Protein AF-X1JBY7-F1 (afdb_monomer_lite)

Radius of gyration: 27.28 Å; chains: 1; bounding box: 81×51×58 Å

Organism: NCBI:txid412755

pLDDT: mean 75.07, std 18.63, range [32.25, 94.25]

Foldseek 3Di:
DPPVVPPDPPDPPDDDDDDPPPPPLVVVLLVCCVPVVVVLNVVCVVVVDDLVRSLVPDPDPVSVVSSVVSPPPPPPDCVVVVVVPDDPLCVQQVCVVVLLVCLQVLVLVSVLVRVLVQLPDPSNLVSVLVVLLVSLVVCVVPLNSNVSSLVSCVVSCVVNVRDHDVSSVVSSVVLVPPPVNPPVPPPPPPPDD

Sequence (193 aa):
LLAEAKENAERALIVPKGTITDNVSFLAKFLIIRQQYPREYKQMMEKHFDFEELEDETGNVECKNFLRATRPITAPDIRPFIYLKQSEEQLAIPGIEELETALIDGNQEIVRKRLGAIKEKPQQIECLKKVIPSLIDENNERNIPLSHIISCSLDALRFHGIELNRNFYHKVADELNDRTFLVNKDSAHLLTN

Secondary structure (DSSP, 8-state):
---STTS---------SS---S-HHHHHHHHHHHHH-HHHHHHHHHHT--HHHHHHH---HHHHHHHHHTS----S--HHHHHTT--HHHHHSTTHHHHHHHHHTT-HHHHHHHHHHHTT-HHHHHHHHHHHHHHHHHTTT-HHHHHHHHHHHHHHHHHHTPPPPHHHHHHHHHHHHSTTTTTTTTSSSSS--

Structure (mmCIF, N/CA/C/O backbone):
data_AF-X1JBY7-F1
#
_entry.id   AF-X1JBY7-F1
#
loop_
_atom_site.group_PDB
_atom_site.id
_atom_site.type_symbol
_atom_site.label_atom_id
_atom_site.label_alt_id
_atom_site.label_comp_id
_atom_site.label_asym_id
_atom_site.label_entity_id
_atom_site.label_seq_id
_atom_site.pdbx_PDB_ins_code
_atom_site.Cartn_x
_atom_site.Cartn_y
_atom_site.Cartn_z
_atom_site.occupancy
_atom_site.B_iso_or_equiv
_atom_site.auth_seq_id
_atom_site.auth_comp_id
_atom_site.auth_asym_id
_atom_site.auth_atom_id
_atom_site.pdbx_PDB_model_num
ATOM 1 N N . LEU A 1 1 ? 53.506 2.904 -5.935 1.00 40.62 1 LEU A N 1
ATOM 2 C CA . LEU A 1 1 ? 52.877 3.221 -7.237 1.00 40.62 1 LEU A CA 1
ATOM 3 C C . LEU A 1 1 ? 52.179 1.938 -7.708 1.00 40.62 1 LEU A C 1
ATOM 5 O O . LEU A 1 1 ? 52.834 1.124 -8.320 1.00 40.62 1 LEU A O 1
ATOM 9 N N . LEU A 1 2 ? 50.961 1.534 -7.335 1.00 37.50 2 LEU A N 1
ATOM 10 C CA . LEU A 1 2 ? 49.686 2.217 -7.054 1.00 37.50 2 LEU A CA 1
ATOM 11 C C . LEU A 1 2 ? 49.095 3.050 -8.210 1.00 37.50 2 LEU A C 1
ATOM 13 O O . LEU A 1 2 ? 48.119 3.757 -8.001 1.00 37.50 2 LEU A O 1
ATOM 17 N N . ALA A 1 3 ? 49.623 2.913 -9.432 1.00 34.56 3 ALA A N 1
ATOM 18 C CA . ALA A 1 3 ? 49.056 3.567 -10.620 1.00 34.56 3 ALA A CA 1
ATOM 19 C C . ALA A 1 3 ? 48.998 2.700 -11.900 1.00 34.56 3 ALA A C 1
ATOM 21 O O . ALA A 1 3 ? 48.336 3.105 -12.843 1.00 34.56 3 ALA A O 1
ATOM 22 N N . GLU A 1 4 ? 49.581 1.494 -11.931 1.00 33.31 4 GLU A N 1
ATOM 23 C CA . GLU A 1 4 ? 49.502 0.572 -13.091 1.00 33.31 4 GLU A CA 1
ATOM 24 C C . GLU A 1 4 ? 48.460 -0.551 -12.930 1.00 33.31 4 GLU A C 1
ATOM 26 O O . GLU A 1 4 ? 48.323 -1.422 -13.781 1.00 33.31 4 GLU A O 1
ATOM 31 N N . ALA A 1 5 ? 47.653 -0.513 -11.867 1.00 35.88 5 ALA A N 1
ATOM 32 C CA . ALA A 1 5 ? 46.520 -1.427 -11.679 1.00 35.88 5 ALA A CA 1
ATOM 33 C C . ALA A 1 5 ? 45.270 -1.014 -12.489 1.00 35.88 5 ALA A C 1
ATOM 35 O O . ALA A 1 5 ? 44.164 -1.448 -12.174 1.00 35.88 5 ALA A O 1
ATOM 36 N N . LYS A 1 6 ? 45.419 -0.131 -13.489 1.00 37.00 6 LYS A N 1
ATOM 37 C CA . LYS A 1 6 ? 44.299 0.534 -14.169 1.00 37.00 6 LYS A CA 1
ATOM 38 C C . LYS A 1 6 ? 44.158 0.276 -15.670 1.00 37.00 6 LYS A C 1
ATOM 40 O O . LYS A 1 6 ? 43.238 0.849 -16.237 1.00 37.00 6 LYS A O 1
ATOM 45 N N . GLU A 1 7 ? 44.967 -0.578 -16.307 1.00 33.09 7 GLU A N 1
ATOM 46 C CA . GLU A 1 7 ? 44.924 -0.627 -17.785 1.00 33.09 7 GLU A CA 1
ATOM 47 C C . GLU A 1 7 ? 45.004 -1.990 -18.493 1.00 33.09 7 GLU A C 1
ATOM 49 O O . GLU A 1 7 ? 44.812 -2.010 -19.697 1.00 33.09 7 GLU A O 1
ATOM 54 N N . ASN A 1 8 ? 45.186 -3.135 -17.818 1.00 34.84 8 ASN A N 1
ATOM 55 C CA . ASN A 1 8 ? 45.372 -4.421 -18.531 1.00 34.84 8 ASN A CA 1
ATOM 56 C C . ASN A 1 8 ? 44.587 -5.624 -17.969 1.00 34.84 8 ASN A C 1
ATOM 58 O O . ASN A 1 8 ? 45.056 -6.759 -18.012 1.00 34.84 8 ASN A O 1
ATOM 62 N N . ALA A 1 9 ? 43.365 -5.416 -17.469 1.00 38.19 9 ALA A N 1
ATOM 63 C CA . ALA A 1 9 ? 42.429 -6.525 -17.249 1.00 38.19 9 ALA A CA 1
ATOM 64 C C . ALA A 1 9 ? 41.605 -6.767 -18.525 1.00 38.19 9 ALA A C 1
ATOM 66 O O . ALA A 1 9 ? 40.442 -6.379 -18.635 1.00 38.19 9 ALA A O 1
ATOM 67 N N . GLU A 1 10 ? 42.249 -7.377 -19.518 1.00 39.75 10 GLU A N 1
ATOM 68 C CA . GLU A 1 10 ? 41.604 -7.919 -20.709 1.00 39.75 10 GLU A CA 1
ATOM 69 C C . GLU A 1 10 ? 40.480 -8.896 -20.316 1.00 39.75 10 GLU A C 1
ATOM 71 O O . GLU A 1 10 ? 40.710 -9.908 -19.659 1.00 39.75 10 GLU A O 1
ATOM 76 N N . ARG A 1 11 ? 39.248 -8.571 -20.730 1.00 45.62 11 ARG A N 1
ATOM 77 C CA . ARG A 1 11 ? 38.148 -9.491 -21.085 1.00 45.62 11 ARG A CA 1
ATOM 78 C C . ARG A 1 11 ? 38.122 -10.841 -20.346 1.00 45.62 11 ARG A C 1
ATOM 80 O O . ARG A 1 11 ? 38.303 -11.897 -20.951 1.00 45.62 11 ARG A O 1
ATOM 87 N N . ALA A 1 12 ? 37.766 -10.834 -19.065 1.00 33.53 12 ALA A N 1
ATOM 88 C CA . ALA A 1 12 ? 37.353 -12.054 -18.376 1.00 33.53 12 ALA A CA 1
ATOM 89 C C . ALA A 1 12 ? 35.861 -12.324 -18.638 1.00 33.53 12 ALA A C 1
ATOM 91 O O . ALA A 1 12 ? 34.999 -11.994 -17.829 1.00 33.53 12 ALA A O 1
ATOM 92 N N . LEU A 1 13 ? 35.552 -12.930 -19.785 1.00 54.78 13 LEU A N 1
ATOM 93 C CA . LEU A 1 13 ? 34.217 -13.445 -20.095 1.00 54.78 13 LEU A CA 1
ATOM 94 C C . LEU A 1 13 ? 34.128 -14.934 -19.739 1.00 54.78 13 LEU A C 1
ATOM 96 O O . LEU A 1 13 ? 33.890 -15.750 -20.615 1.00 54.78 13 LEU A O 1
ATOM 100 N N . ILE A 1 14 ? 34.325 -15.320 -18.473 1.00 43.31 14 ILE A N 1
ATOM 101 C CA . ILE A 1 14 ? 33.814 -16.608 -17.973 1.00 43.31 14 ILE A CA 1
ATOM 102 C C . ILE A 1 14 ? 33.632 -16.553 -16.450 1.00 43.31 14 ILE A C 1
ATOM 104 O O . ILE A 1 14 ? 34.603 -16.353 -15.726 1.00 43.31 14 ILE A O 1
ATOM 108 N N . VAL A 1 15 ? 32.433 -16.862 -15.947 1.00 37.47 15 VAL A N 1
ATOM 109 C CA . VAL A 1 15 ? 32.326 -17.516 -14.633 1.00 37.47 15 VAL A CA 1
ATOM 110 C C . VAL A 1 15 ? 31.325 -18.672 -14.711 1.00 37.47 15 VAL A C 1
ATOM 112 O O . VAL A 1 15 ? 30.116 -18.443 -14.668 1.00 37.47 15 VAL A O 1
ATOM 115 N N . PRO A 1 16 ? 31.783 -19.934 -14.809 1.00 46.38 16 PRO A N 1
ATOM 116 C CA . PRO A 1 16 ? 30.979 -21.100 -14.506 1.00 46.38 16 PRO A CA 1
ATOM 117 C C . PRO A 1 16 ? 31.358 -21.651 -13.122 1.00 46.38 16 PRO A C 1
ATOM 119 O O . PRO A 1 16 ? 32.528 -21.755 -12.768 1.00 46.38 16 PRO A O 1
ATOM 122 N N . LYS A 1 17 ? 30.327 -22.104 -12.402 1.00 33.72 17 LYS A N 1
ATOM 123 C CA . LYS A 1 17 ? 30.327 -22.726 -11.065 1.00 33.72 17 LYS A CA 1
ATOM 124 C C . LYS A 1 17 ? 30.667 -21.802 -9.895 1.00 33.72 17 LYS A C 1
ATOM 126 O O . LYS A 1 17 ? 31.824 -21.545 -9.595 1.00 33.72 17 LYS A O 1
ATOM 131 N N . GLY A 1 18 ? 29.627 -21.507 -9.116 1.00 32.25 18 GLY A N 1
ATOM 132 C CA . GLY A 1 18 ? 29.806 -21.425 -7.670 1.00 32.25 18 GLY A CA 1
ATOM 133 C C . GLY A 1 18 ? 29.045 -20.345 -6.930 1.00 32.25 18 GLY A C 1
ATOM 134 O O . GLY A 1 18 ? 29.242 -20.252 -5.732 1.00 32.25 18 GLY A O 1
ATOM 135 N N . THR A 1 19 ? 28.190 -19.540 -7.554 1.00 34.72 19 THR A N 1
ATOM 136 C CA . THR A 1 19 ? 27.213 -18.729 -6.811 1.00 34.72 19 THR A CA 1
ATOM 137 C C . THR A 1 19 ? 26.151 -18.275 -7.794 1.00 34.72 19 THR A C 1
ATOM 139 O O . THR A 1 19 ? 26.474 -17.719 -8.841 1.00 34.72 19 THR A O 1
ATOM 142 N N . ILE A 1 20 ? 24.880 -18.534 -7.491 1.00 46.47 20 ILE A N 1
ATOM 143 C CA . ILE A 1 20 ? 23.807 -17.686 -8.005 1.00 46.47 20 ILE A CA 1
ATOM 144 C C . ILE A 1 20 ? 24.220 -16.292 -7.546 1.00 46.47 20 ILE A C 1
ATOM 146 O O . ILE A 1 20 ? 24.252 -16.048 -6.347 1.00 46.47 20 ILE A O 1
ATOM 150 N N . THR A 1 21 ? 24.698 -15.461 -8.469 1.00 50.03 21 THR A N 1
ATOM 151 C CA . THR A 1 21 ? 25.177 -14.109 -8.179 1.00 50.03 21 THR A CA 1
ATOM 152 C C . THR A 1 21 ? 24.176 -13.432 -7.246 1.00 50.03 21 THR A C 1
ATOM 154 O O . THR A 1 21 ? 22.992 -13.422 -7.584 1.00 50.03 21 THR A O 1
ATOM 157 N N . ASP A 1 22 ? 24.627 -12.847 -6.130 1.00 54.34 22 ASP A N 1
ATOM 158 C CA . ASP A 1 22 ? 23.802 -12.150 -5.114 1.00 54.34 22 ASP A CA 1
ATOM 159 C C . ASP A 1 22 ? 22.918 -11.013 -5.684 1.00 54.34 22 ASP A C 1
ATOM 161 O O . ASP A 1 22 ? 22.161 -10.347 -4.980 1.00 54.34 22 ASP A O 1
ATOM 165 N N . ASN A 1 23 ? 22.984 -10.787 -6.994 1.00 67.44 23 ASN A N 1
ATOM 166 C CA . ASN A 1 23 ? 22.162 -9.878 -7.760 1.00 67.44 23 ASN A CA 1
ATOM 167 C C . ASN A 1 23 ? 20.873 -10.565 -8.256 1.00 67.44 23 ASN A C 1
ATOM 169 O O . ASN A 1 23 ? 20.720 -10.897 -9.436 1.00 67.44 23 ASN A O 1
ATOM 173 N N . VAL A 1 24 ? 19.922 -10.758 -7.335 1.00 77.44 24 VAL A N 1
ATOM 174 C CA . VAL A 1 24 ? 18.584 -11.320 -7.614 1.00 77.44 24 VAL A CA 1
ATOM 175 C C . VAL A 1 24 ? 17.865 -10.543 -8.723 1.00 77.44 24 VAL A C 1
ATOM 177 O O . VAL A 1 24 ? 17.226 -11.145 -9.585 1.00 77.44 24 VAL A O 1
ATOM 180 N N . SER A 1 25 ? 18.017 -9.217 -8.754 1.00 73.69 25 SER A N 1
ATOM 181 C CA . SER A 1 25 ? 17.415 -8.347 -9.771 1.00 73.69 25 SER A CA 1
ATOM 182 C C . SER A 1 25 ? 17.941 -8.639 -11.177 1.00 73.69 25 SER A C 1
ATOM 184 O O . SER A 1 25 ? 17.161 -8.687 -12.129 1.00 73.69 25 SER A O 1
ATOM 186 N N . PHE A 1 26 ? 19.249 -8.878 -11.314 1.00 76.56 26 PHE A N 1
ATOM 187 C CA . PHE A 1 26 ? 19.855 -9.293 -12.579 1.00 76.56 26 PHE A CA 1
ATOM 188 C C . PHE A 1 26 ? 19.294 -10.640 -13.040 1.00 76.56 26 PHE A C 1
ATOM 190 O O . PHE A 1 26 ? 18.861 -10.763 -14.186 1.00 76.56 26 PHE A O 1
ATOM 197 N N . LEU A 1 27 ? 19.237 -11.629 -12.142 1.00 79.94 27 LEU A N 1
ATOM 198 C CA . LEU A 1 27 ? 18.722 -12.958 -12.469 1.00 79.94 27 LEU A CA 1
ATOM 199 C C . LEU A 1 27 ? 17.246 -12.911 -12.881 1.00 79.94 27 LEU A C 1
ATOM 201 O O . LEU A 1 27 ? 16.873 -13.510 -13.887 1.00 79.94 27 LEU A O 1
ATOM 205 N N . ALA A 1 28 ? 16.415 -12.177 -12.141 1.00 84.00 28 ALA A N 1
ATOM 206 C CA . ALA A 1 28 ? 15.004 -12.005 -12.466 1.00 84.00 28 ALA A CA 1
ATOM 207 C C . ALA A 1 28 ? 14.827 -11.359 -13.848 1.00 84.00 28 ALA A C 1
ATOM 209 O O . ALA A 1 28 ? 14.070 -11.868 -14.675 1.00 84.00 28 ALA A O 1
ATOM 210 N N . LYS A 1 29 ? 15.586 -10.292 -14.137 1.00 85.62 29 LYS A N 1
ATOM 211 C CA . LYS A 1 29 ? 15.570 -9.628 -15.446 1.00 85.62 29 LYS A CA 1
ATOM 212 C C . LYS A 1 29 ? 15.989 -10.581 -16.569 1.00 85.62 29 LYS A C 1
ATOM 214 O O . LYS A 1 29 ? 15.297 -10.680 -17.578 1.00 85.62 29 LYS A O 1
ATOM 219 N N . PHE A 1 30 ? 17.071 -11.331 -16.367 1.00 83.56 30 PHE A N 1
ATOM 220 C CA . PHE A 1 30 ? 17.568 -12.326 -17.318 1.00 83.56 30 PHE A CA 1
ATOM 221 C C . PHE A 1 30 ? 16.537 -13.430 -17.603 1.00 83.56 30 PHE A C 1
ATOM 223 O O . PHE A 1 30 ? 16.324 -13.803 -18.757 1.00 83.56 30 PHE A O 1
ATOM 230 N N . LEU A 1 31 ? 15.867 -13.941 -16.564 1.00 87.00 31 LEU A N 1
ATOM 231 C CA . LEU A 1 31 ? 14.832 -14.969 -16.696 1.00 87.00 31 LEU A CA 1
ATOM 232 C C . LEU A 1 31 ? 13.606 -14.460 -17.461 1.00 87.00 31 LEU A C 1
ATOM 234 O O . LEU A 1 31 ? 13.111 -15.166 -18.340 1.00 87.00 31 LEU A O 1
ATOM 238 N N . ILE A 1 32 ? 13.151 -13.238 -17.172 1.00 87.56 32 ILE A N 1
ATOM 239 C CA . ILE A 1 32 ? 12.028 -12.618 -17.886 1.00 87.56 32 ILE A CA 1
ATOM 240 C C . ILE A 1 32 ? 12.372 -12.449 -19.367 1.00 87.56 32 ILE A C 1
ATOM 242 O O . ILE A 1 32 ? 11.573 -12.838 -20.215 1.00 87.56 32 ILE A O 1
ATOM 246 N N . ILE A 1 33 ? 13.577 -11.966 -19.693 1.00 87.81 33 ILE A N 1
ATOM 247 C CA . ILE A 1 33 ? 14.027 -11.835 -21.088 1.00 87.81 33 ILE A CA 1
ATOM 248 C C . ILE A 1 33 ? 14.040 -13.193 -21.785 1.00 87.81 33 ILE A C 1
ATOM 250 O O . ILE A 1 33 ? 13.487 -13.331 -22.871 1.00 87.81 33 ILE A O 1
ATOM 254 N N . ARG A 1 34 ? 14.580 -14.229 -21.138 1.00 88.94 34 ARG A N 1
ATOM 255 C CA . ARG A 1 34 ? 14.588 -15.588 -21.690 1.00 88.94 34 ARG A CA 1
ATOM 256 C C . ARG A 1 34 ? 13.181 -16.129 -21.971 1.00 88.94 34 ARG A C 1
ATOM 258 O O . ARG A 1 34 ? 13.002 -16.840 -22.958 1.00 88.94 34 ARG A O 1
ATOM 265 N N . GLN A 1 35 ? 12.212 -15.849 -21.101 1.00 92.06 35 GLN A N 1
ATOM 266 C CA . GLN A 1 35 ? 10.860 -16.400 -21.204 1.00 92.06 35 GLN A CA 1
ATOM 267 C C . GLN A 1 35 ? 9.955 -15.597 -22.147 1.00 92.06 35 GLN A C 1
ATOM 269 O O . GLN A 1 35 ? 9.218 -16.191 -22.929 1.00 92.06 35 GLN A O 1
ATOM 274 N N . GLN A 1 36 ? 9.991 -14.267 -22.058 1.00 92.75 36 GLN A N 1
ATOM 275 C CA . GLN A 1 36 ? 9.063 -13.372 -22.757 1.00 92.75 36 GLN A CA 1
ATOM 276 C C . GLN A 1 36 ? 9.644 -12.809 -24.061 1.00 92.75 36 GLN A C 1
ATOM 278 O O . GLN A 1 36 ? 8.892 -12.544 -24.994 1.00 92.75 36 GLN A O 1
ATOM 283 N N . TYR A 1 37 ? 10.972 -12.693 -24.161 1.00 94.25 37 TYR A N 1
ATOM 284 C CA . TYR A 1 37 ? 11.684 -12.100 -25.301 1.00 94.25 37 TYR A CA 1
ATOM 285 C C . TYR A 1 37 ? 12.762 -13.065 -25.848 1.00 94.25 37 TYR A C 1
ATOM 287 O O . TYR A 1 37 ? 13.958 -12.761 -25.846 1.00 94.25 37 TYR A O 1
ATOM 295 N N . PRO A 1 38 ? 12.386 -14.282 -26.299 1.00 93.81 38 PRO A N 1
ATOM 296 C CA . PRO A 1 38 ? 13.347 -15.337 -26.635 1.00 93.81 38 PRO A CA 1
ATOM 297 C C . PRO A 1 38 ? 14.249 -15.001 -27.832 1.00 93.81 38 PRO A C 1
ATOM 299 O O . PRO A 1 38 ? 15.344 -15.556 -27.950 1.00 93.81 38 PRO A O 1
ATOM 302 N N . ARG A 1 39 ? 13.814 -14.107 -28.733 1.00 94.12 39 ARG A N 1
ATOM 303 C CA . ARG A 1 39 ? 14.628 -13.663 -29.876 1.00 94.12 39 ARG A CA 1
ATOM 304 C C . ARG A 1 39 ? 15.753 -12.746 -29.409 1.00 94.12 39 ARG A C 1
ATOM 306 O O . ARG A 1 39 ? 16.901 -12.949 -29.786 1.00 94.12 39 ARG A O 1
ATOM 313 N N . GLU A 1 40 ? 15.419 -11.792 -28.556 1.00 93.38 40 GLU A N 1
ATOM 314 C CA . GLU A 1 40 ? 16.323 -10.827 -27.942 1.00 93.38 40 GLU A CA 1
ATOM 315 C C . GLU A 1 40 ? 17.297 -11.544 -27.006 1.00 93.38 40 GLU A C 1
ATOM 317 O O . GLU A 1 40 ? 18.496 -11.295 -27.053 1.00 93.38 40 GLU A O 1
ATOM 322 N N . TYR A 1 41 ? 16.814 -12.533 -26.249 1.00 89.56 41 TYR A N 1
ATOM 323 C CA . TYR A 1 41 ? 17.665 -13.424 -25.464 1.00 89.56 41 TYR A CA 1
ATOM 324 C C . TYR A 1 41 ? 18.716 -14.131 -26.326 1.00 89.56 41 TYR A C 1
ATOM 326 O O . TYR A 1 41 ? 19.897 -14.159 -25.985 1.00 89.56 41 TYR A O 1
ATOM 334 N N . LYS A 1 42 ? 18.303 -14.694 -27.467 1.00 90.88 42 LYS A N 1
ATOM 335 C CA . LYS A 1 42 ? 19.223 -15.368 -28.385 1.00 90.88 42 LYS A CA 1
ATOM 336 C C . LYS A 1 42 ? 20.262 -14.396 -28.949 1.00 90.88 42 LYS A C 1
ATOM 338 O O . LYS A 1 42 ? 21.440 -14.729 -28.953 1.00 90.88 42 LYS A O 1
ATOM 343 N N . GLN A 1 43 ? 19.846 -13.191 -29.342 1.00 88.94 43 GLN A N 1
ATOM 344 C CA . GLN A 1 43 ? 20.761 -12.138 -29.794 1.00 88.94 43 GLN A CA 1
ATOM 345 C C . GLN A 1 43 ? 21.767 -11.749 -28.708 1.00 88.94 43 GLN A C 1
ATOM 347 O O . GLN A 1 43 ? 22.957 -11.646 -28.993 1.00 88.94 43 GLN A O 1
ATOM 352 N N . MET A 1 44 ? 21.302 -11.594 -27.468 1.00 86.31 44 MET A N 1
ATOM 353 C CA . MET A 1 44 ? 22.141 -11.286 -26.313 1.00 86.31 44 MET A CA 1
ATOM 354 C C . MET A 1 44 ? 23.205 -12.367 -26.089 1.00 86.31 44 MET A C 1
ATOM 356 O O . MET A 1 44 ? 24.371 -12.051 -25.874 1.00 86.31 44 MET A O 1
ATOM 360 N N . MET A 1 45 ? 22.829 -13.645 -26.209 1.00 87.44 45 MET A N 1
ATOM 361 C CA . MET A 1 45 ? 23.758 -14.771 -26.067 1.00 87.44 45 MET A CA 1
ATOM 362 C C . MET A 1 45 ? 24.738 -14.901 -27.242 1.00 87.44 45 MET A C 1
ATOM 364 O O . MET A 1 45 ? 25.894 -15.239 -27.020 1.00 87.44 45 MET A O 1
ATOM 368 N N . GLU A 1 46 ? 24.293 -14.655 -28.477 1.00 88.50 46 GLU A N 1
ATOM 369 C CA . GLU A 1 46 ? 25.122 -14.780 -29.687 1.00 88.50 46 GLU A CA 1
ATOM 370 C C . GLU A 1 46 ? 26.128 -13.636 -29.833 1.00 88.50 46 GLU A C 1
ATOM 372 O O . GLU A 1 46 ? 27.260 -13.857 -30.257 1.00 88.50 46 GLU A O 1
ATOM 377 N N . LYS A 1 47 ? 25.712 -12.414 -29.493 1.00 85.31 47 LYS A N 1
ATOM 378 C CA . LYS A 1 47 ? 26.543 -11.211 -29.602 1.00 85.31 47 LYS A CA 1
ATOM 379 C C . LYS A 1 47 ? 27.236 -10.833 -28.291 1.00 85.31 47 LYS A C 1
ATOM 381 O O . LYS A 1 47 ? 28.019 -9.891 -28.285 1.00 85.31 47 LYS A O 1
ATOM 386 N N . HIS A 1 48 ? 26.979 -11.578 -27.215 1.00 83.38 48 HIS A N 1
ATOM 387 C CA . HIS A 1 48 ? 27.473 -11.305 -25.864 1.00 83.38 48 HIS A CA 1
ATOM 388 C C . HIS A 1 48 ? 27.113 -9.907 -25.342 1.00 83.38 48 HIS A C 1
ATOM 390 O O . HIS A 1 48 ? 27.918 -9.288 -24.654 1.00 83.38 48 HIS A O 1
ATOM 396 N N . PHE A 1 49 ? 25.905 -9.434 -25.655 1.00 82.38 49 PHE A N 1
ATOM 397 C CA . PHE A 1 49 ? 25.442 -8.127 -25.200 1.00 82.38 49 PHE A CA 1
ATOM 398 C C . PHE A 1 49 ? 25.162 -8.099 -23.702 1.00 82.38 49 PHE A C 1
ATOM 400 O O . PHE A 1 49 ? 24.633 -9.063 -23.134 1.00 82.38 49 PHE A O 1
ATOM 407 N N . ASP A 1 50 ? 25.437 -6.957 -23.084 1.00 82.50 50 ASP A N 1
ATOM 408 C CA . ASP A 1 50 ? 24.806 -6.595 -21.821 1.00 82.50 50 ASP A CA 1
ATOM 409 C C . ASP A 1 50 ? 23.380 -6.034 -22.034 1.00 82.50 50 ASP A C 1
ATOM 411 O O . ASP A 1 50 ? 22.841 -6.010 -23.142 1.00 82.50 50 ASP A O 1
ATOM 415 N N . PHE A 1 51 ? 22.702 -5.640 -20.951 1.00 82.56 51 PHE A N 1
ATOM 416 C CA . PHE A 1 51 ? 21.324 -5.143 -21.041 1.00 82.56 51 PHE A CA 1
ATOM 417 C C . PHE A 1 51 ? 21.201 -3.753 -21.676 1.00 82.56 51 PHE A C 1
ATOM 419 O O . PHE A 1 51 ? 20.125 -3.430 -22.176 1.00 82.56 51 PHE A O 1
ATOM 426 N N . GLU A 1 52 ? 22.249 -2.933 -21.625 1.00 83.94 52 GLU A N 1
ATOM 427 C CA . GLU A 1 52 ? 22.262 -1.585 -22.199 1.00 83.94 52 GLU A CA 1
ATOM 428 C C . GLU A 1 52 ? 22.471 -1.687 -23.711 1.00 83.94 52 GLU A C 1
ATOM 430 O O . GLU A 1 52 ? 21.676 -1.151 -24.483 1.00 83.94 52 GLU A O 1
ATOM 435 N N . GLU A 1 53 ? 23.437 -2.504 -24.128 1.00 85.31 53 GLU A N 1
ATOM 436 C CA . GLU A 1 53 ? 23.681 -2.857 -25.526 1.00 85.31 53 GLU A CA 1
ATOM 437 C C . GLU A 1 53 ? 22.459 -3.543 -26.154 1.00 85.31 53 GLU A C 1
ATOM 439 O O . GLU A 1 53 ? 22.049 -3.208 -27.267 1.00 85.31 53 GLU A O 1
ATOM 444 N N . LEU A 1 54 ? 21.808 -4.459 -25.424 1.00 86.25 54 LEU A N 1
ATOM 445 C CA . LEU A 1 54 ? 20.575 -5.096 -25.887 1.00 86.25 54 LEU A CA 1
ATOM 446 C C . LEU A 1 54 ? 19.431 -4.088 -26.061 1.00 86.25 54 LEU A C 1
ATOM 448 O O . LEU A 1 54 ? 18.634 -4.237 -26.985 1.00 86.25 54 LEU A O 1
ATOM 452 N N . GLU A 1 55 ? 19.321 -3.077 -25.194 1.00 87.94 55 GLU A N 1
ATOM 453 C CA . GLU A 1 55 ? 18.285 -2.042 -25.298 1.00 87.94 55 GLU A CA 1
ATOM 454 C C . GLU A 1 55 ? 18.444 -1.190 -26.566 1.00 87.94 55 GLU A C 1
ATOM 456 O O . GLU A 1 55 ? 17.448 -0.793 -27.188 1.00 87.94 55 GLU A O 1
ATOM 461 N N . ASP A 1 56 ? 19.683 -0.892 -26.946 1.00 88.81 56 ASP A N 1
ATOM 462 C CA . ASP A 1 56 ? 19.986 -0.082 -28.123 1.00 88.81 56 ASP A CA 1
ATOM 463 C C . ASP A 1 56 ? 19.832 -0.873 -29.423 1.00 88.81 56 ASP A C 1
ATOM 465 O O . ASP A 1 56 ? 19.299 -0.346 -30.402 1.00 88.81 56 ASP A O 1
ATOM 469 N N . GLU A 1 57 ? 20.195 -2.155 -29.405 1.00 88.44 57 GLU A N 1
ATOM 470 C CA . GLU A 1 57 ? 20.165 -3.037 -30.574 1.00 88.44 57 GLU A CA 1
ATOM 471 C C . GLU A 1 57 ? 18.804 -3.705 -30.808 1.00 88.44 57 GLU A C 1
ATOM 473 O O . GLU A 1 57 ? 18.486 -4.102 -31.935 1.00 88.44 57 GLU A O 1
ATOM 478 N N . THR A 1 58 ? 17.979 -3.853 -29.767 1.00 85.25 58 THR A N 1
ATOM 479 C CA . THR A 1 58 ? 16.669 -4.485 -29.925 1.00 85.25 58 THR A CA 1
ATOM 480 C C . THR A 1 58 ? 15.708 -3.583 -30.698 1.00 85.25 58 THR A C 1
ATOM 482 O O . THR A 1 58 ? 15.390 -2.459 -30.308 1.00 85.25 58 THR A O 1
ATOM 485 N N . GLY A 1 59 ? 15.174 -4.111 -31.802 1.00 85.44 59 GLY A N 1
ATOM 486 C CA . GLY A 1 59 ? 14.064 -3.492 -32.531 1.00 85.44 59 GLY A CA 1
ATOM 487 C C . GLY A 1 59 ? 12.705 -3.680 -31.844 1.00 85.44 59 GLY A C 1
ATOM 488 O O . GLY A 1 59 ? 11.695 -3.171 -32.328 1.00 85.44 59 GLY A O 1
ATOM 489 N N . ASN A 1 60 ? 12.655 -4.428 -30.738 1.00 91.12 60 ASN A N 1
ATOM 490 C CA . ASN A 1 60 ? 11.425 -4.739 -30.026 1.00 91.12 60 ASN A CA 1
ATOM 491 C C . ASN A 1 60 ? 11.111 -3.667 -28.973 1.00 91.12 60 ASN A C 1
ATOM 493 O O . ASN A 1 60 ? 11.765 -3.577 -27.933 1.00 91.12 60 ASN A O 1
ATOM 497 N N . VAL A 1 61 ? 10.066 -2.879 -29.238 1.00 92.00 61 VAL A N 1
ATOM 498 C CA . VAL A 1 61 ? 9.618 -1.773 -28.377 1.00 92.00 61 VAL A CA 1
ATOM 499 C C . VAL A 1 61 ? 9.229 -2.251 -26.976 1.00 92.00 61 VAL A C 1
ATOM 501 O O . VAL A 1 61 ? 9.526 -1.566 -26.001 1.00 92.00 61 VAL A O 1
ATOM 504 N N . GLU A 1 62 ? 8.608 -3.423 -26.842 1.00 90.19 62 GLU A N 1
ATOM 505 C CA . GLU A 1 62 ? 8.200 -3.954 -25.537 1.00 90.19 62 GLU A CA 1
ATOM 506 C C . GLU A 1 62 ? 9.407 -4.386 -24.707 1.00 90.19 62 GLU A C 1
ATOM 508 O O . GLU A 1 62 ? 9.513 -4.012 -23.540 1.00 90.19 62 GLU A O 1
ATOM 513 N N . CYS A 1 63 ? 10.355 -5.097 -25.324 1.00 88.44 63 CYS A N 1
ATOM 514 C CA . CYS A 1 63 ? 11.608 -5.475 -24.671 1.00 88.44 63 CYS A CA 1
ATOM 515 C C . CYS A 1 63 ? 12.399 -4.228 -24.246 1.00 88.44 63 CYS A C 1
ATOM 517 O O . CYS A 1 63 ? 12.849 -4.128 -23.105 1.00 88.44 63 CYS A O 1
ATOM 519 N N . LYS A 1 64 ? 12.481 -3.223 -25.125 1.00 90.62 64 LYS A N 1
ATOM 520 C CA . LYS A 1 64 ? 13.115 -1.931 -24.839 1.00 90.62 64 LYS A CA 1
ATOM 521 C C . LYS A 1 64 ? 12.452 -1.206 -23.666 1.00 90.62 64 LYS A C 1
ATOM 523 O O . LYS A 1 64 ? 13.137 -0.729 -22.763 1.00 90.62 64 LYS A O 1
ATOM 528 N N . ASN A 1 65 ? 11.122 -1.155 -23.639 1.00 86.62 65 ASN A N 1
ATOM 529 C CA . ASN A 1 65 ? 10.369 -0.552 -22.539 1.00 86.62 65 ASN A CA 1
ATOM 530 C C . ASN A 1 65 ? 10.576 -1.309 -21.223 1.00 86.62 65 ASN A C 1
ATOM 532 O O . ASN A 1 65 ? 10.758 -0.677 -20.184 1.00 86.62 65 ASN A O 1
ATOM 536 N N . PHE A 1 66 ? 10.606 -2.641 -21.263 1.00 89.00 66 PHE A N 1
ATOM 537 C CA . PHE A 1 66 ? 10.911 -3.470 -20.101 1.00 89.00 66 PHE A CA 1
ATOM 538 C C . PHE A 1 66 ? 12.321 -3.195 -19.558 1.00 89.00 66 PHE A C 1
ATOM 540 O O . PHE A 1 66 ? 12.489 -2.975 -18.355 1.00 89.00 66 PHE A O 1
ATOM 547 N N . LEU A 1 67 ? 13.335 -3.150 -20.429 1.00 86.81 67 LEU A N 1
ATOM 548 C CA . LEU A 1 67 ? 14.718 -2.855 -20.044 1.00 86.81 67 LEU A CA 1
ATOM 549 C C . LEU A 1 67 ? 14.827 -1.480 -19.376 1.00 86.81 67 LEU A C 1
ATOM 551 O O . LEU A 1 67 ? 15.406 -1.387 -18.292 1.00 86.81 67 LEU A O 1
ATOM 555 N N . ARG A 1 68 ? 14.171 -0.458 -19.945 1.00 84.00 68 ARG A N 1
ATOM 556 C CA . ARG A 1 68 ? 14.085 0.903 -19.385 1.00 84.00 68 ARG A CA 1
ATOM 557 C C . ARG A 1 68 ? 13.389 0.951 -18.034 1.00 84.00 68 ARG A C 1
ATOM 559 O O . ARG A 1 68 ? 13.934 1.515 -17.090 1.00 84.00 68 ARG A O 1
ATOM 566 N N . ALA A 1 69 ? 12.200 0.360 -17.933 1.00 81.06 69 ALA A N 1
ATOM 567 C CA . ALA A 1 69 ? 11.386 0.383 -16.719 1.00 81.06 69 ALA A CA 1
ATOM 568 C C . ALA A 1 69 ? 12.057 -0.350 -15.550 1.00 81.06 69 ALA A C 1
ATOM 570 O O . ALA A 1 69 ? 11.818 -0.031 -14.389 1.00 81.06 69 ALA A O 1
ATOM 571 N N . THR A 1 70 ? 12.912 -1.326 -15.856 1.00 80.62 70 THR A N 1
ATOM 572 C CA . THR A 1 70 ? 13.652 -2.107 -14.862 1.00 80.62 70 THR A CA 1
ATOM 573 C C . THR A 1 70 ? 15.089 -1.624 -14.665 1.00 80.62 70 THR A C 1
ATOM 575 O O . THR A 1 70 ? 15.878 -2.321 -14.013 1.00 80.62 70 THR A O 1
ATOM 578 N N . ARG A 1 71 ? 15.493 -0.478 -15.236 1.00 78.75 71 ARG A N 1
ATOM 579 C CA . ARG A 1 71 ? 16.809 0.104 -14.938 1.00 78.75 71 ARG A CA 1
ATOM 580 C C . ARG A 1 71 ? 16.897 0.399 -13.435 1.00 78.75 71 ARG A C 1
ATOM 582 O O . ARG A 1 71 ? 15.930 0.906 -12.863 1.00 78.75 71 ARG A O 1
ATOM 589 N N . PRO A 1 72 ? 18.030 0.086 -12.780 1.00 66.00 72 PRO A N 1
ATOM 590 C CA . PRO A 1 72 ? 18.254 0.517 -11.409 1.00 66.00 72 PRO A CA 1
ATOM 591 C C . PRO A 1 72 ? 18.067 2.032 -11.331 1.00 66.00 72 PRO A C 1
ATOM 593 O O . PRO A 1 72 ? 18.629 2.768 -12.142 1.00 66.00 72 PRO A O 1
ATOM 596 N N . ILE A 1 73 ? 17.268 2.499 -10.375 1.00 62.00 73 ILE A N 1
ATOM 597 C CA . ILE A 1 73 ? 17.119 3.932 -10.130 1.00 62.00 73 ILE A CA 1
ATOM 598 C C . ILE A 1 73 ? 18.453 4.415 -9.556 1.00 62.00 73 ILE A C 1
ATOM 600 O O . ILE A 1 73 ? 18.746 4.208 -8.383 1.00 62.00 73 ILE A O 1
ATOM 604 N N . THR A 1 74 ? 19.278 5.031 -10.397 1.00 56.28 74 THR A N 1
ATOM 605 C CA . THR A 1 74 ? 20.559 5.643 -10.006 1.00 56.28 74 THR A CA 1
ATOM 606 C C . THR A 1 74 ? 20.397 7.096 -9.563 1.00 56.28 74 THR A C 1
ATOM 608 O O . THR A 1 74 ? 21.388 7.784 -9.320 1.00 56.28 74 THR A O 1
ATOM 611 N N . ALA A 1 75 ? 19.155 7.583 -9.453 1.00 51.94 75 ALA A N 1
ATOM 612 C CA . ALA A 1 75 ? 18.882 8.937 -9.004 1.00 51.94 75 ALA A CA 1
ATOM 613 C C . ALA A 1 75 ? 19.433 9.132 -7.577 1.00 51.94 75 ALA A C 1
ATOM 615 O O . ALA A 1 75 ? 19.069 8.369 -6.680 1.00 51.94 75 ALA A O 1
ATOM 616 N N . PRO A 1 76 ? 20.272 10.158 -7.340 1.00 52.16 76 PRO A N 1
ATOM 617 C CA . PRO A 1 76 ? 20.820 10.435 -6.011 1.00 52.16 76 PRO A CA 1
ATOM 618 C C . PRO A 1 76 ? 19.728 10.806 -4.998 1.00 52.16 76 PRO A C 1
ATOM 620 O O . PRO A 1 76 ? 19.947 10.717 -3.793 1.00 52.16 76 PRO A O 1
ATOM 623 N N . ASP A 1 77 ? 18.546 11.196 -5.483 1.00 45.19 77 ASP A N 1
ATOM 624 C CA . ASP A 1 77 ? 17.363 11.458 -4.680 1.00 45.19 77 ASP A CA 1
ATOM 625 C C . ASP A 1 77 ? 16.234 10.491 -5.067 1.00 45.19 77 ASP A C 1
ATOM 627 O O . ASP A 1 77 ? 15.592 10.638 -6.107 1.00 45.19 77 ASP A O 1
ATOM 631 N N . ILE A 1 78 ? 15.997 9.487 -4.219 1.00 61.41 78 ILE A N 1
ATOM 632 C CA . ILE A 1 78 ? 14.924 8.498 -4.395 1.00 61.41 78 ILE A CA 1
ATOM 633 C C . ILE A 1 78 ? 13.544 9.035 -3.991 1.00 61.41 78 ILE A C 1
ATOM 635 O O . ILE A 1 78 ? 12.536 8.378 -4.253 1.00 61.41 78 ILE A O 1
ATOM 639 N N . ARG A 1 79 ? 13.466 10.216 -3.354 1.00 48.09 79 ARG A N 1
ATOM 640 C CA . ARG A 1 79 ? 12.209 10.765 -2.816 1.00 48.09 79 ARG A CA 1
ATOM 641 C C . ARG A 1 79 ? 11.090 10.854 -3.861 1.00 48.09 79 ARG A C 1
ATOM 643 O O . ARG A 1 79 ? 9.993 10.405 -3.541 1.00 48.09 79 ARG A O 1
ATOM 650 N N . PRO A 1 80 ? 11.320 11.315 -5.108 1.00 48.19 80 PRO A N 1
ATOM 651 C CA . PRO A 1 80 ? 10.270 11.352 -6.129 1.00 48.19 80 PRO A CA 1
ATOM 652 C C . PRO A 1 80 ? 9.661 9.974 -6.433 1.00 48.19 80 PRO A C 1
ATOM 654 O O . PRO A 1 80 ? 8.476 9.876 -6.730 1.00 48.19 80 PRO A O 1
ATOM 657 N N . PHE A 1 81 ? 10.447 8.901 -6.307 1.00 54.06 81 PHE A N 1
ATOM 658 C CA . PHE A 1 81 ? 9.994 7.529 -6.551 1.00 54.06 81 PHE A CA 1
ATOM 659 C C . PHE A 1 81 ? 9.246 6.931 -5.356 1.00 54.06 81 PHE A C 1
ATOM 661 O O . PHE A 1 81 ? 8.356 6.107 -5.548 1.00 54.06 81 PHE A O 1
ATOM 668 N N . ILE A 1 82 ? 9.561 7.381 -4.137 1.00 52.91 82 ILE A N 1
ATOM 669 C CA . ILE A 1 82 ? 8.772 7.071 -2.938 1.00 52.91 82 ILE A CA 1
ATOM 670 C C . ILE A 1 82 ? 7.392 7.731 -3.053 1.00 52.91 82 ILE A C 1
ATOM 672 O O . ILE A 1 82 ? 6.382 7.063 -2.854 1.00 52.91 82 ILE A O 1
ATOM 676 N N . TYR A 1 83 ? 7.337 9.003 -3.462 1.00 47.88 83 TYR A N 1
ATOM 677 C CA . TYR A 1 83 ? 6.078 9.740 -3.612 1.00 47.88 83 TYR A CA 1
ATOM 678 C C . TYR A 1 83 ? 5.175 9.195 -4.729 1.00 47.88 83 TYR A C 1
ATOM 680 O O . TYR A 1 83 ? 3.960 9.223 -4.583 1.00 47.88 83 TYR A O 1
ATOM 688 N N . LEU A 1 84 ? 5.740 8.639 -5.807 1.00 54.06 84 LEU A N 1
ATOM 689 C CA . LEU A 1 84 ? 4.962 8.025 -6.896 1.00 54.06 84 LEU A CA 1
ATOM 690 C C . LEU A 1 84 ? 4.203 6.751 -6.486 1.00 54.06 84 LEU A C 1
ATOM 692 O O . LEU A 1 84 ? 3.278 6.350 -7.187 1.00 54.06 84 LEU A O 1
ATOM 696 N N . LYS A 1 85 ? 4.599 6.097 -5.388 1.00 56.44 85 LYS A N 1
ATOM 697 C CA . LYS A 1 85 ? 3.992 4.846 -4.908 1.00 56.44 85 LYS A CA 1
ATOM 698 C C . LYS A 1 85 ? 3.064 5.019 -3.707 1.00 56.44 85 LYS A C 1
ATOM 700 O O . LYS A 1 85 ? 2.421 4.047 -3.328 1.00 56.44 85 LYS A O 1
ATOM 705 N N . GLN A 1 86 ? 3.024 6.199 -3.094 1.00 60.97 86 GLN A N 1
ATOM 706 C CA . GLN A 1 86 ? 2.272 6.431 -1.862 1.00 60.97 86 GLN A CA 1
ATOM 707 C C . GLN A 1 86 ? 0.886 6.993 -2.178 1.00 60.97 86 GLN A C 1
ATOM 709 O O . GLN A 1 86 ? 0.765 7.965 -2.920 1.00 60.97 86 GLN A O 1
ATOM 714 N N . SER A 1 87 ? -0.151 6.380 -1.606 1.00 72.19 87 SER A N 1
ATOM 715 C CA . SER A 1 87 ? -1.514 6.906 -1.667 1.00 72.19 87 SER A CA 1
ATOM 716 C C . SER A 1 87 ? -1.625 8.244 -0.919 1.00 72.19 87 SER A C 1
ATOM 718 O O . SER A 1 87 ? -0.776 8.573 -0.081 1.00 72.19 87 SER A O 1
ATOM 720 N N . GLU A 1 88 ? -2.670 9.031 -1.199 1.00 77.75 88 GLU A N 1
ATOM 721 C CA . GLU A 1 88 ? -2.922 10.289 -0.476 1.00 77.75 88 GLU A CA 1
ATOM 722 C C . GLU A 1 88 ? -3.029 10.046 1.041 1.00 77.75 88 GLU A C 1
ATOM 724 O O . GLU A 1 88 ? -2.573 10.854 1.855 1.00 77.75 88 GLU A O 1
ATOM 729 N N . GLU A 1 89 ? -3.554 8.883 1.422 1.00 79.62 89 GLU A N 1
ATOM 730 C CA . GLU A 1 89 ? -3.696 8.415 2.792 1.00 79.62 89 GLU A CA 1
ATOM 731 C C . GLU A 1 89 ? -2.340 8.141 3.447 1.00 79.62 89 GLU A C 1
ATOM 733 O O . GLU A 1 89 ? -2.115 8.577 4.577 1.00 79.62 89 GLU A O 1
ATOM 738 N N . GLN A 1 90 ? -1.413 7.491 2.735 1.00 78.00 90 GLN A N 1
ATOM 739 C CA . GLN A 1 90 ? -0.057 7.202 3.216 1.00 78.00 90 GLN A CA 1
ATOM 740 C C . GLN A 1 90 ? 0.791 8.478 3.345 1.00 78.00 90 GLN A C 1
ATOM 742 O O . GLN A 1 90 ? 1.660 8.565 4.218 1.00 78.00 90 GLN A O 1
ATOM 747 N N . LEU A 1 91 ? 0.528 9.493 2.514 1.00 78.12 91 LEU A N 1
ATOM 748 C CA . LEU A 1 91 ? 1.144 10.818 2.647 1.00 78.12 91 LEU A CA 1
ATOM 749 C C . LEU A 1 91 ? 0.620 11.573 3.871 1.00 78.12 91 LEU A C 1
ATOM 751 O O . LEU A 1 91 ? 1.392 12.242 4.563 1.00 78.12 91 LEU A O 1
ATOM 755 N N . ALA A 1 92 ? -0.678 11.460 4.156 1.00 82.31 92 ALA A N 1
ATOM 756 C CA . ALA A 1 92 ? -1.287 12.077 5.328 1.00 82.31 92 ALA A CA 1
ATOM 757 C C . ALA A 1 92 ? -0.881 11.358 6.629 1.00 82.31 92 ALA A C 1
ATOM 759 O O . ALA A 1 92 ? -0.527 12.001 7.623 1.00 82.31 92 ALA A O 1
ATOM 760 N N . ILE A 1 93 ? -0.900 10.026 6.628 1.00 83.31 93 ILE A N 1
ATOM 761 C CA . ILE A 1 93 ? -0.593 9.170 7.773 1.00 83.31 93 ILE A CA 1
ATOM 762 C C . ILE A 1 93 ? 0.538 8.210 7.378 1.00 83.31 93 ILE A C 1
ATOM 764 O O . ILE A 1 93 ? 0.281 7.152 6.806 1.00 83.31 93 ILE A O 1
ATOM 768 N N . PRO A 1 94 ? 1.800 8.534 7.713 1.00 81.81 94 PRO A N 1
ATOM 769 C CA . PRO A 1 94 ? 2.912 7.630 7.458 1.00 81.81 94 PRO A CA 1
ATOM 770 C C . PRO A 1 94 ? 2.713 6.278 8.159 1.00 81.81 94 PRO A C 1
ATOM 772 O O . PRO A 1 94 ? 2.656 6.211 9.391 1.00 81.81 94 PRO A O 1
ATOM 775 N N . GLY A 1 95 ? 2.642 5.206 7.368 1.00 81.69 95 GLY A N 1
ATOM 776 C CA . GLY A 1 95 ? 2.379 3.850 7.853 1.00 81.69 95 GLY A CA 1
ATOM 777 C C . GLY A 1 95 ? 0.891 3.537 8.027 1.00 81.69 95 GLY A C 1
ATOM 778 O O . GLY A 1 95 ? 0.550 2.778 8.935 1.00 81.69 95 GLY A O 1
ATOM 779 N N . ILE A 1 96 ? 0.013 4.119 7.198 1.00 86.75 96 ILE A N 1
ATOM 780 C CA . ILE A 1 96 ? -1.423 3.805 7.210 1.00 86.75 96 ILE A CA 1
ATOM 781 C C . ILE A 1 96 ? -1.667 2.337 6.859 1.00 86.75 96 ILE A C 1
ATOM 783 O O . ILE A 1 96 ? -2.440 1.686 7.546 1.00 86.75 96 ILE A O 1
ATOM 787 N N . GLU A 1 97 ? -0.909 1.778 5.912 1.00 84.81 97 GLU A N 1
ATOM 788 C CA . GLU A 1 97 ? -1.011 0.366 5.506 1.00 84.81 97 GLU A CA 1
ATOM 789 C C . GLU A 1 97 ? -0.767 -0.603 6.680 1.00 84.81 97 GLU A C 1
ATOM 791 O O . GLU A 1 97 ? -1.427 -1.635 6.816 1.00 84.81 97 GLU A O 1
ATOM 796 N N . GLU A 1 98 ? 0.159 -0.263 7.584 1.00 86.06 98 GLU A N 1
ATOM 797 C CA . GLU A 1 98 ? 0.406 -1.059 8.792 1.00 86.06 98 GLU A CA 1
ATOM 798 C C . GLU A 1 98 ? -0.767 -0.976 9.776 1.00 86.06 98 GLU A C 1
ATOM 800 O O . GLU A 1 98 ? -1.075 -1.955 10.456 1.00 86.06 98 GLU A O 1
ATOM 805 N N . LEU A 1 99 ? -1.420 0.188 9.866 1.00 89.44 99 LEU A N 1
ATOM 806 C CA . LEU A 1 99 ? -2.619 0.364 10.682 1.00 89.44 99 LEU A CA 1
ATOM 807 C C . LEU A 1 99 ? -3.799 -0.420 10.093 1.00 89.44 99 LEU A C 1
ATOM 809 O O . LEU A 1 99 ? -4.502 -1.087 10.844 1.00 89.44 99 LEU A O 1
ATOM 813 N N . GLU A 1 100 ? -3.989 -0.378 8.775 1.00 89.50 100 GLU A N 1
ATOM 814 C CA . GLU A 1 100 ? -5.011 -1.150 8.057 1.00 89.50 100 GLU A CA 1
ATOM 815 C C . GLU A 1 100 ? -4.827 -2.650 8.286 1.00 89.50 100 GLU A C 1
ATOM 817 O O . GLU A 1 100 ? -5.754 -3.336 8.719 1.00 89.50 100 GLU A O 1
ATOM 822 N N . THR A 1 101 ? -3.601 -3.142 8.102 1.00 88.31 101 THR A N 1
ATOM 823 C CA . THR A 1 101 ? -3.253 -4.547 8.346 1.00 88.31 101 THR A CA 1
ATOM 824 C C . THR A 1 101 ? -3.524 -4.931 9.802 1.00 88.31 101 THR A C 1
ATOM 826 O O . THR A 1 101 ? -4.180 -5.933 10.072 1.00 88.31 101 THR A O 1
ATOM 829 N N . ALA A 1 102 ? -3.107 -4.098 10.762 1.00 89.00 102 ALA A N 1
ATOM 830 C CA . ALA A 1 102 ? -3.344 -4.360 12.178 1.00 89.00 102 ALA A CA 1
ATOM 831 C C . ALA A 1 102 ? -4.839 -4.355 12.553 1.00 89.00 102 ALA A C 1
ATOM 833 O O . ALA A 1 102 ? -5.241 -5.106 13.443 1.00 89.00 102 ALA A O 1
ATOM 834 N N . LEU A 1 103 ? -5.661 -3.533 11.891 1.00 90.38 103 LEU A N 1
ATOM 835 C CA . LEU A 1 103 ? -7.117 -3.525 12.062 1.00 90.38 103 LEU A CA 1
ATOM 836 C C . LEU A 1 103 ? -7.757 -4.808 11.519 1.00 90.38 103 LEU A C 1
ATOM 838 O O . LEU A 1 103 ? -8.616 -5.376 12.192 1.00 90.38 103 LEU A O 1
ATOM 842 N N . ILE A 1 104 ? -7.320 -5.281 10.350 1.00 88.69 104 ILE A N 1
ATOM 843 C CA . ILE A 1 104 ? -7.789 -6.535 9.735 1.00 88.69 104 ILE A CA 1
ATOM 844 C C . ILE A 1 104 ? -7.407 -7.745 10.603 1.00 88.69 104 ILE A C 1
ATOM 846 O O . ILE A 1 104 ? -8.240 -8.614 10.879 1.00 88.69 104 ILE A O 1
ATOM 850 N N . ASP A 1 105 ? -6.169 -7.771 11.095 1.00 88.56 105 ASP A N 1
ATOM 851 C CA . ASP A 1 105 ? -5.630 -8.865 11.910 1.00 88.56 105 ASP A CA 1
ATOM 852 C C . ASP A 1 105 ? -6.128 -8.844 13.366 1.00 88.56 105 ASP A C 1
ATOM 854 O O . ASP A 1 105 ? -5.893 -9.788 14.121 1.00 88.56 105 ASP A O 1
ATOM 858 N N . GLY A 1 106 ? -6.813 -7.778 13.789 1.00 89.31 106 GLY A N 1
ATOM 859 C CA . GLY A 1 106 ? -7.308 -7.631 15.159 1.00 89.31 106 GLY A CA 1
ATOM 860 C C . GLY A 1 106 ? -6.216 -7.329 16.194 1.00 89.31 106 GLY A C 1
ATOM 861 O O . GLY A 1 106 ? -6.405 -7.564 17.390 1.00 89.31 106 GLY A O 1
ATOM 862 N N . ASN A 1 107 ? -5.062 -6.806 15.768 1.00 91.81 107 ASN A N 1
ATOM 863 C CA . ASN A 1 107 ? -3.939 -6.507 16.653 1.00 91.81 107 ASN A CA 1
ATOM 864 C C . ASN A 1 107 ? -4.132 -5.168 17.388 1.00 91.81 107 ASN A C 1
ATOM 866 O O . ASN A 1 107 ? -3.591 -4.122 17.014 1.00 91.81 107 ASN A O 1
ATOM 870 N N . GLN A 1 108 ? -4.899 -5.214 18.478 1.00 91.44 108 GLN A N 1
ATOM 871 C CA . GLN A 1 108 ? -5.272 -4.040 19.275 1.00 91.44 108 GLN A CA 1
ATOM 872 C C . GLN A 1 108 ? -4.080 -3.228 19.799 1.00 91.44 108 GLN A C 1
ATOM 874 O O . GLN A 1 108 ? -4.165 -2.001 19.880 1.00 91.44 108 GLN A O 1
ATOM 879 N N . GLU A 1 109 ? -2.968 -3.874 20.160 1.00 90.31 109 GLU A N 1
ATOM 880 C CA . GLU A 1 109 ? -1.800 -3.182 20.715 1.00 90.31 109 GLU A CA 1
ATOM 881 C C . GLU A 1 109 ? -1.167 -2.245 19.678 1.00 90.31 109 GLU A C 1
ATOM 883 O O . GLU A 1 109 ? -0.923 -1.064 19.958 1.00 90.31 109 GLU A O 1
ATOM 888 N N . ILE A 1 110 ? -0.973 -2.744 18.452 1.00 90.00 110 ILE A N 1
ATOM 889 C CA . ILE A 1 110 ? -0.427 -1.956 17.342 1.00 90.00 110 ILE A CA 1
ATOM 890 C C . ILE A 1 110 ? -1.388 -0.825 16.972 1.00 90.00 110 ILE A C 1
ATOM 892 O O . ILE A 1 110 ? -0.958 0.326 16.849 1.00 90.00 110 ILE A O 1
ATOM 896 N N . VAL A 1 111 ? -2.685 -1.128 16.864 1.00 91.12 111 VAL A N 1
ATOM 897 C CA . VAL A 1 111 ? -3.729 -0.148 16.529 1.00 91.12 111 VAL A CA 1
ATOM 898 C C . VAL A 1 111 ? -3.745 1.000 17.543 1.00 91.12 111 VAL A C 1
ATOM 900 O O . VAL A 1 111 ? -3.677 2.169 17.157 1.00 91.12 111 VAL A O 1
ATOM 903 N N . ARG A 1 112 ? -3.738 0.697 18.849 1.00 90.31 112 ARG A N 1
ATOM 904 C CA . ARG A 1 112 ? -3.685 1.717 19.910 1.00 90.31 112 ARG A CA 1
ATOM 905 C C . ARG A 1 112 ? -2.416 2.555 19.824 1.00 90.31 112 ARG A C 1
ATOM 907 O O . ARG A 1 112 ? -2.497 3.779 19.911 1.00 90.31 112 ARG A O 1
ATOM 914 N N . LYS A 1 113 ? -1.249 1.933 19.650 1.00 89.62 113 LYS A N 1
ATOM 915 C CA . LYS A 1 113 ? 0.024 2.660 19.549 1.00 89.62 113 LYS A CA 1
ATOM 916 C C . LYS A 1 113 ? 0.019 3.637 18.369 1.00 89.62 113 LYS A C 1
ATOM 918 O O . LYS A 1 113 ? 0.423 4.788 18.523 1.00 89.62 113 LYS A O 1
ATOM 923 N N . ARG A 1 114 ? -0.463 3.192 17.206 1.00 87.81 114 ARG A N 1
ATOM 924 C CA . ARG A 1 114 ? -0.508 3.992 15.974 1.00 87.81 114 ARG A CA 1
ATOM 925 C C . ARG A 1 114 ? -1.528 5.126 16.056 1.00 87.81 114 ARG A C 1
ATOM 927 O O . ARG A 1 114 ? -1.180 6.262 15.749 1.00 87.81 114 ARG A O 1
ATOM 934 N N . LEU A 1 115 ? -2.736 4.862 16.553 1.00 88.12 115 LEU A N 1
ATOM 935 C CA . LEU A 1 115 ? -3.749 5.904 16.762 1.00 88.12 115 LEU A CA 1
ATOM 936 C C . LEU A 1 115 ? -3.315 6.959 17.785 1.00 88.12 115 LEU A C 1
ATOM 938 O O . LEU A 1 115 ? -3.629 8.137 17.617 1.00 88.12 115 LEU A O 1
ATOM 942 N N . GLY A 1 116 ? -2.528 6.568 18.790 1.00 84.69 116 GLY A N 1
ATOM 943 C CA . GLY A 1 116 ? -1.929 7.509 19.737 1.00 84.69 116 GLY A CA 1
ATOM 944 C C . GLY A 1 116 ? -0.994 8.514 19.062 1.00 84.69 116 GLY A C 1
ATOM 945 O O . GLY A 1 116 ? -1.058 9.700 19.366 1.00 84.69 116 GLY A O 1
ATOM 946 N N . ALA A 1 117 ? -0.190 8.064 18.094 1.00 84.75 117 ALA A N 1
ATOM 947 C CA . ALA A 1 117 ? 0.695 8.938 17.321 1.00 84.75 117 ALA A CA 1
ATOM 948 C C . ALA A 1 117 ? -0.067 9.868 16.351 1.00 84.75 117 ALA A C 1
ATOM 950 O O . ALA A 1 117 ? 0.419 10.945 16.019 1.00 84.75 117 ALA A O 1
ATOM 951 N N . ILE A 1 118 ? -1.263 9.464 15.910 1.00 81.50 118 ILE A N 1
ATOM 952 C CA . ILE A 1 118 ? -2.117 10.216 14.971 1.00 81.50 118 ILE A CA 1
ATOM 953 C C . ILE A 1 118 ? -2.864 11.374 15.657 1.00 81.50 118 ILE A C 1
ATOM 955 O O . ILE A 1 118 ? -3.192 12.375 15.016 1.00 81.50 118 ILE A O 1
ATOM 959 N N . LYS A 1 119 ? -3.118 11.274 16.969 1.00 68.38 119 LYS A N 1
ATOM 960 C CA . LYS A 1 119 ? -3.935 12.233 17.736 1.00 68.38 119 LYS A CA 1
ATOM 961 C C . LYS A 1 119 ? -3.408 13.677 17.702 1.00 68.38 119 LYS A C 1
ATOM 963 O O . LYS A 1 119 ? -4.165 14.613 17.942 1.00 68.38 119 LYS A O 1
ATOM 968 N N . GLU A 1 120 ? -2.132 13.876 17.391 1.00 69.44 120 GLU A N 1
ATOM 969 C CA . GLU A 1 120 ? -1.478 15.185 17.466 1.00 69.44 120 GLU A CA 1
ATOM 970 C C . GLU A 1 120 ? -1.761 16.100 16.261 1.00 69.44 120 GLU A C 1
ATOM 972 O O . GLU A 1 120 ? -1.549 17.310 16.356 1.00 69.44 120 GLU A O 1
ATOM 977 N N . LYS A 1 121 ? -2.250 15.570 15.127 1.00 80.56 121 LYS A N 1
ATOM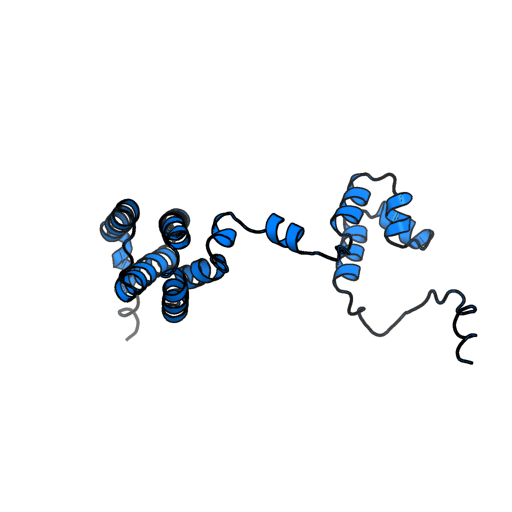 978 C CA . LYS A 1 121 ? -2.401 16.341 13.878 1.00 80.56 121 LYS A CA 1
ATOM 979 C C . LYS A 1 121 ? -3.832 16.283 13.317 1.00 80.56 121 LYS A C 1
ATOM 981 O O . LYS A 1 121 ? -4.276 15.217 12.892 1.00 80.56 121 LYS A O 1
ATOM 986 N N . PRO A 1 122 ? -4.535 17.427 13.176 1.00 81.38 122 PRO A N 1
ATOM 987 C CA . PRO A 1 122 ? -5.916 17.466 12.674 1.00 81.38 122 PRO A CA 1
ATOM 988 C C . PRO A 1 122 ? -6.106 16.839 11.285 1.00 81.38 122 PRO A C 1
ATOM 990 O O . PRO A 1 122 ? -7.092 16.150 11.045 1.00 81.38 122 PRO A O 1
ATOM 993 N N . GLN A 1 123 ? -5.140 17.025 10.379 1.00 84.44 123 GLN A N 1
ATOM 994 C CA . GLN A 1 123 ? -5.185 16.462 9.021 1.00 84.44 123 GLN A CA 1
ATOM 995 C C . GLN A 1 123 ? -5.178 14.927 9.017 1.00 84.44 123 GLN A C 1
ATOM 997 O O . GLN A 1 123 ? -5.807 14.304 8.165 1.00 84.44 123 GLN A O 1
ATOM 1002 N N . GLN A 1 124 ? -4.501 14.310 9.987 1.00 85.56 124 GLN A N 1
ATOM 1003 C CA . GLN A 1 124 ? -4.427 12.856 10.104 1.00 85.56 124 GLN A CA 1
ATOM 1004 C C . GLN A 1 124 ? -5.741 12.275 10.619 1.00 85.56 124 GLN A C 1
ATOM 1006 O O . GLN A 1 124 ? -6.182 11.236 10.145 1.00 85.56 124 GLN A O 1
ATOM 1011 N N . ILE A 1 125 ? -6.416 12.981 11.526 1.00 85.44 125 ILE A N 1
ATOM 1012 C CA . ILE A 1 125 ? -7.750 12.599 11.999 1.00 85.44 125 ILE A CA 1
ATOM 1013 C C . ILE A 1 125 ? -8.769 12.665 10.852 1.00 85.44 125 ILE A C 1
ATOM 1015 O O . ILE A 1 125 ? -9.597 11.768 10.717 1.00 85.44 125 ILE A O 1
ATOM 1019 N N . GLU A 1 126 ? -8.701 13.687 9.994 1.00 86.94 126 GLU A N 1
ATOM 1020 C CA . GLU A 1 126 ? -9.572 13.774 8.813 1.00 86.94 126 GLU A CA 1
ATOM 1021 C C . GLU A 1 126 ? -9.311 12.650 7.803 1.00 86.94 126 GLU A C 1
ATOM 1023 O O . GLU A 1 126 ? -10.258 12.094 7.248 1.00 86.94 126 GLU A O 1
ATOM 1028 N N . CYS A 1 127 ? -8.048 12.264 7.605 1.00 87.62 127 CYS A N 1
ATOM 1029 C CA . CYS A 1 127 ? -7.705 11.091 6.803 1.00 87.62 127 CYS A CA 1
ATOM 1030 C C . CYS A 1 127 ? -8.276 9.804 7.430 1.00 87.62 127 CYS A C 1
ATOM 1032 O O . CYS A 1 127 ? -8.980 9.042 6.770 1.00 87.62 127 CYS A O 1
ATOM 1034 N N . LEU A 1 128 ? -8.099 9.617 8.741 1.00 88.00 128 LEU A N 1
ATOM 1035 C CA . LEU A 1 128 ? -8.611 8.459 9.477 1.00 88.00 128 LEU A CA 1
ATOM 1036 C C . LEU A 1 128 ? -10.141 8.314 9.376 1.00 88.00 128 LEU A C 1
ATOM 1038 O O . LEU A 1 128 ? -10.658 7.206 9.232 1.00 88.00 128 LEU A O 1
ATOM 1042 N N . LYS A 1 129 ? -10.868 9.440 9.402 1.00 87.94 129 LYS A N 1
ATOM 1043 C CA . LYS A 1 129 ? -12.330 9.496 9.217 1.00 87.94 129 LYS A CA 1
ATOM 1044 C C . LYS A 1 129 ? -12.798 9.020 7.842 1.00 87.94 129 LYS A C 1
ATOM 1046 O O . LYS A 1 129 ? -13.989 8.740 7.700 1.00 87.94 129 LYS A O 1
ATOM 1051 N N . LYS A 1 130 ? -11.911 8.963 6.848 1.00 89.25 130 LYS A N 1
ATOM 1052 C CA . LYS A 1 130 ? -12.184 8.378 5.530 1.00 89.25 130 LYS A CA 1
ATOM 1053 C C . LYS A 1 130 ? -11.747 6.915 5.481 1.00 89.25 130 LYS A C 1
ATOM 1055 O O . LYS A 1 130 ? -12.551 6.074 5.106 1.00 89.25 130 LYS A O 1
ATOM 1060 N N . VAL A 1 131 ? -10.530 6.623 5.941 1.00 89.62 131 VAL A N 1
ATOM 1061 C CA . VAL A 1 131 ? -9.910 5.290 5.849 1.00 89.62 131 VAL A CA 1
ATOM 1062 C C . VAL A 1 131 ? -10.707 4.221 6.594 1.00 89.62 131 VAL A C 1
ATOM 1064 O O . VAL A 1 131 ? -11.068 3.212 5.999 1.00 89.62 131 VAL A O 1
ATOM 1067 N N . ILE A 1 132 ? -11.040 4.433 7.875 1.00 89.6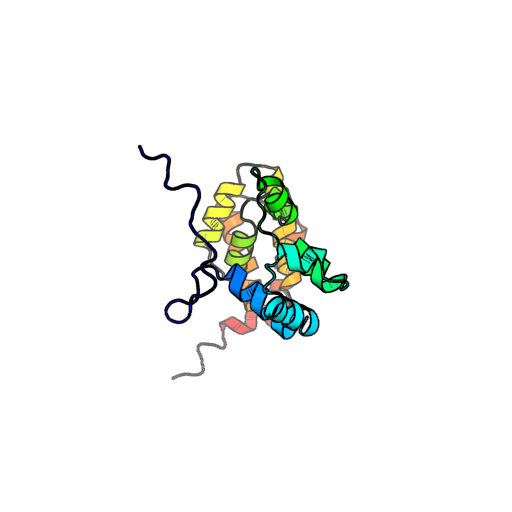2 132 ILE A N 1
ATOM 1068 C CA . ILE A 1 132 ? -11.727 3.397 8.671 1.00 89.62 132 ILE A CA 1
ATOM 1069 C C . ILE A 1 132 ? -13.097 3.033 8.064 1.00 89.62 132 ILE A C 1
ATOM 1071 O O . ILE A 1 132 ? -13.379 1.845 7.913 1.00 89.62 132 ILE A O 1
ATOM 1075 N N . PRO A 1 133 ? -13.960 3.997 7.677 1.00 89.75 133 PRO A N 1
ATOM 1076 C CA . PRO A 1 133 ? -15.199 3.665 6.980 1.00 89.75 133 PRO A CA 1
ATOM 1077 C C . PRO A 1 133 ? -15.013 2.966 5.633 1.00 89.75 133 PRO A C 1
ATOM 1079 O O . PRO A 1 133 ? -15.878 2.164 5.292 1.00 89.75 133 PRO A O 1
ATOM 1082 N N . SER A 1 134 ? -13.956 3.271 4.873 1.00 89.06 134 SER A N 1
ATOM 1083 C CA . SER A 1 134 ? -13.661 2.572 3.615 1.00 89.06 134 SER A CA 1
ATOM 1084 C C . SER A 1 134 ? -13.245 1.122 3.865 1.00 89.06 134 SER A C 1
ATOM 1086 O O . SER A 1 134 ? -13.771 0.227 3.217 1.00 89.06 134 SER A O 1
ATOM 1088 N N . LEU A 1 135 ? -12.406 0.864 4.876 1.00 87.88 135 LEU A N 1
ATOM 1089 C CA . LEU A 1 135 ? -12.021 -0.501 5.263 1.00 87.88 135 LEU A CA 1
ATOM 1090 C C . LEU A 1 135 ? -13.222 -1.362 5.658 1.00 87.88 135 LEU A C 1
ATOM 1092 O O . LEU A 1 135 ? -13.232 -2.561 5.387 1.00 87.88 135 LEU A O 1
ATOM 1096 N N . ILE A 1 136 ? -14.219 -0.762 6.315 1.00 87.88 136 ILE A N 1
ATOM 1097 C CA . ILE A 1 136 ? -15.477 -1.439 6.646 1.00 87.88 136 ILE A CA 1
ATOM 1098 C C . ILE A 1 136 ? -16.216 -1.841 5.363 1.00 87.88 136 ILE A C 1
ATOM 1100 O O . ILE A 1 136 ? -16.610 -2.997 5.247 1.00 87.88 136 ILE A O 1
ATOM 1104 N N . ASP A 1 137 ? -16.347 -0.933 4.388 1.00 87.12 137 ASP A N 1
ATOM 1105 C CA . ASP A 1 137 ? -17.015 -1.238 3.111 1.00 87.12 137 ASP A CA 1
ATOM 1106 C C . ASP A 1 137 ? -16.287 -2.333 2.331 1.00 87.12 137 ASP A C 1
ATOM 1108 O O . ASP A 1 137 ? -16.919 -3.239 1.800 1.00 87.12 137 ASP A O 1
ATOM 1112 N N . GLU A 1 138 ? -14.957 -2.275 2.287 1.00 87.44 138 GLU A N 1
ATOM 1113 C CA . GLU A 1 138 ? -14.123 -3.239 1.563 1.00 87.44 138 GLU A CA 1
ATOM 1114 C C . GLU A 1 138 ? -14.143 -4.645 2.182 1.00 87.44 138 GLU A C 1
ATOM 1116 O O . GLU A 1 138 ? -13.804 -5.625 1.516 1.00 87.44 138 GLU A O 1
ATOM 1121 N N . ASN A 1 139 ? -14.526 -4.757 3.457 1.00 86.75 139 ASN A N 1
ATOM 1122 C CA . ASN A 1 139 ? -14.550 -6.016 4.200 1.00 86.75 139 ASN A CA 1
ATOM 1123 C C . ASN A 1 139 ? -15.958 -6.428 4.655 1.00 86.75 139 ASN A C 1
ATOM 1125 O O . ASN A 1 139 ? -16.073 -7.352 5.459 1.00 86.75 139 ASN A O 1
ATOM 1129 N N . ASN A 1 140 ? -17.016 -5.805 4.129 1.00 84.00 140 ASN A N 1
ATOM 1130 C CA . ASN A 1 140 ? -18.410 -6.090 4.496 1.00 84.00 140 ASN A CA 1
ATOM 1131 C C . ASN A 1 140 ? -18.811 -7.569 4.288 1.00 84.00 140 ASN A C 1
ATOM 1133 O O . ASN A 1 140 ? -19.552 -8.139 5.078 1.00 84.00 140 ASN A O 1
ATOM 1137 N N . GLU A 1 141 ? -18.256 -8.241 3.278 1.00 82.00 141 GLU A N 1
ATOM 1138 C CA . GLU A 1 141 ? -18.501 -9.665 3.012 1.00 82.00 141 GLU A CA 1
ATOM 1139 C C . GLU A 1 141 ? -17.693 -10.608 3.929 1.00 82.00 141 GLU A C 1
ATOM 1141 O O . GLU A 1 141 ? -17.899 -11.826 3.930 1.00 82.00 141 GLU A O 1
ATOM 1146 N N . ARG A 1 142 ? -16.738 -10.080 4.709 1.00 79.62 142 ARG A N 1
ATOM 1147 C CA . ARG A 1 142 ? -15.778 -10.859 5.505 1.00 79.62 142 ARG A CA 1
ATOM 1148 C C . ARG A 1 142 ? -16.001 -10.657 7.004 1.00 79.62 142 ARG A C 1
ATOM 1150 O O . ARG A 1 142 ? -15.323 -9.859 7.645 1.00 79.62 142 ARG A O 1
ATOM 1157 N N . ASN A 1 143 ? -16.864 -11.489 7.588 1.00 78.50 143 ASN A N 1
ATOM 1158 C CA . ASN A 1 143 ? -17.269 -11.410 9.002 1.00 78.50 143 ASN A CA 1
ATOM 1159 C C . ASN A 1 143 ? -16.110 -11.269 10.013 1.00 78.50 143 ASN A C 1
ATOM 1161 O O . ASN A 1 143 ? -16.188 -10.453 10.929 1.00 78.50 143 ASN A O 1
ATOM 1165 N N . ILE A 1 144 ? -15.034 -12.058 9.874 1.00 77.56 144 ILE A N 1
ATOM 1166 C CA . ILE A 1 144 ? -13.912 -12.040 10.832 1.00 77.56 144 ILE A CA 1
ATOM 1167 C C . ILE A 1 144 ? -13.131 -10.712 10.742 1.00 77.56 144 ILE A C 1
ATOM 1169 O O . ILE A 1 144 ? -13.129 -9.990 11.742 1.00 77.56 144 ILE A O 1
ATOM 1173 N N . PRO A 1 145 ? -12.551 -10.326 9.582 1.00 82.62 145 PRO A N 1
ATOM 1174 C CA . PRO A 1 145 ? -11.928 -9.011 9.398 1.00 82.62 145 PRO A CA 1
ATOM 1175 C C . PRO A 1 145 ? -12.819 -7.846 9.820 1.00 82.62 145 PRO A C 1
ATOM 1177 O O . PRO A 1 145 ? -12.367 -6.949 10.523 1.00 82.62 145 PRO A O 1
ATOM 1180 N N . LEU A 1 146 ? -14.102 -7.883 9.463 1.00 86.00 146 LEU A N 1
ATOM 1181 C CA . LEU A 1 146 ? -15.045 -6.823 9.793 1.00 86.00 146 LEU A CA 1
ATOM 1182 C C . LEU A 1 146 ? -15.216 -6.655 11.309 1.00 86.00 146 LEU A C 1
ATOM 1184 O O . LEU A 1 146 ? -15.139 -5.543 11.834 1.00 86.00 146 LEU A O 1
ATOM 1188 N N . SER A 1 147 ? -15.351 -7.765 12.041 1.00 85.00 147 SER A N 1
ATOM 1189 C CA . SER A 1 147 ? -15.414 -7.752 13.508 1.00 85.00 147 SER A CA 1
ATOM 1190 C C . SER A 1 147 ? -14.143 -7.225 14.161 1.00 85.00 147 SER A C 1
ATOM 1192 O O . SER A 1 147 ? -14.218 -6.484 15.148 1.00 85.00 147 SER A O 1
ATOM 1194 N N . HIS A 1 148 ? -12.979 -7.541 13.598 1.00 89.75 148 HIS A N 1
ATOM 1195 C CA . HIS A 1 148 ? -11.704 -7.025 14.072 1.00 89.75 148 HIS A CA 1
ATOM 1196 C C . HIS A 1 148 ? -11.600 -5.520 13.836 1.00 89.75 148 HIS A C 1
ATOM 1198 O O . HIS A 1 148 ? -11.341 -4.783 14.788 1.00 89.75 148 HIS A O 1
ATOM 1204 N N . ILE A 1 149 ? -11.902 -5.058 12.620 1.00 89.06 149 ILE A N 1
ATOM 1205 C CA . ILE A 1 149 ? -11.868 -3.642 12.246 1.00 89.06 149 ILE A CA 1
ATOM 1206 C C . ILE A 1 149 ? -12.785 -2.835 13.167 1.00 89.06 149 ILE A C 1
ATOM 1208 O O . ILE A 1 149 ? -12.337 -1.850 13.757 1.00 89.06 149 ILE A O 1
ATOM 1212 N N . ILE A 1 150 ? -14.039 -3.260 13.352 1.00 90.38 150 ILE A N 1
ATOM 1213 C CA . ILE A 1 150 ? -15.015 -2.557 14.196 1.00 90.38 150 ILE A CA 1
ATOM 1214 C C . ILE A 1 150 ? -14.563 -2.544 15.660 1.00 90.38 150 ILE A C 1
ATOM 1216 O O . ILE A 1 150 ? -14.498 -1.478 16.277 1.00 90.38 150 ILE A O 1
ATOM 1220 N N . SER A 1 151 ? -14.230 -3.709 16.226 1.00 90.50 151 SER A N 1
ATOM 1221 C CA . SER A 1 151 ? -13.881 -3.813 17.648 1.00 90.50 151 SER A CA 1
ATOM 1222 C C . SER A 1 151 ? -12.585 -3.075 17.990 1.00 90.50 151 SER A C 1
ATOM 1224 O O . SER A 1 151 ? -12.556 -2.322 18.965 1.00 90.50 151 SER A O 1
ATOM 1226 N N . CYS A 1 152 ? -11.539 -3.222 17.171 1.00 91.50 152 CYS A N 1
ATOM 1227 C CA . CYS A 1 152 ? -10.254 -2.558 17.380 1.00 91.50 152 CYS A CA 1
ATOM 1228 C C . CYS A 1 152 ? -10.363 -1.047 17.181 1.00 91.50 152 CYS A C 1
ATOM 1230 O O . CYS A 1 152 ? -9.786 -0.290 17.962 1.00 91.50 152 CYS A O 1
ATOM 1232 N N . SER A 1 153 ? -11.134 -0.604 16.181 1.00 90.19 153 SER A N 1
ATOM 1233 C CA . SER A 1 153 ? -11.374 0.822 15.955 1.00 90.19 153 SER A CA 1
ATOM 1234 C C . SER A 1 153 ? -12.106 1.436 17.144 1.00 90.19 153 SER A C 1
ATOM 1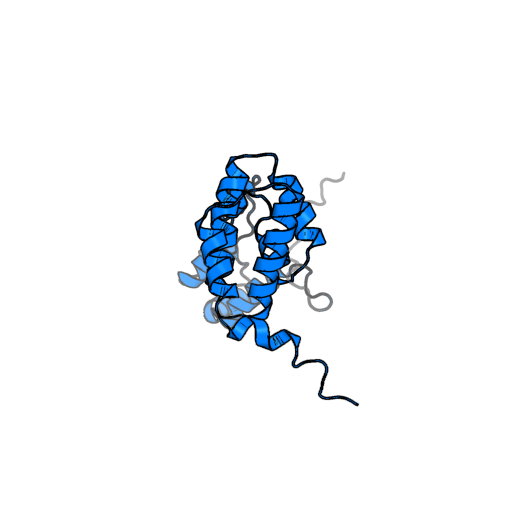236 O O . SER A 1 153 ? -11.607 2.391 17.728 1.00 90.19 153 SER A O 1
ATOM 1238 N N . LEU A 1 154 ? -13.251 0.882 17.561 1.00 90.81 154 LEU A N 1
ATOM 1239 C CA . LEU A 1 154 ? -14.038 1.430 18.674 1.00 90.81 154 LEU A CA 1
ATOM 1240 C C . LEU A 1 154 ? -13.239 1.516 19.975 1.00 90.81 154 LEU A C 1
ATOM 1242 O O . LEU A 1 154 ? -13.287 2.537 20.663 1.00 90.81 154 LEU A O 1
ATOM 1246 N N . ASP A 1 155 ? -12.506 0.456 20.306 1.00 90.94 155 ASP A N 1
ATOM 1247 C CA . ASP A 1 155 ? -11.696 0.403 21.516 1.00 90.94 155 ASP A CA 1
ATOM 1248 C C . ASP A 1 155 ? -10.564 1.440 21.490 1.00 90.94 155 ASP A C 1
ATOM 1250 O O . ASP A 1 155 ? -10.433 2.240 22.421 1.00 90.94 155 ASP A O 1
ATOM 1254 N N . ALA A 1 156 ? -9.788 1.498 20.407 1.00 90.88 156 ALA A N 1
ATOM 1255 C CA . ALA A 1 156 ? -8.660 2.415 20.318 1.00 90.88 156 ALA A CA 1
ATOM 1256 C C . ALA A 1 156 ? -9.094 3.885 20.181 1.00 90.88 156 ALA A C 1
ATOM 1258 O O . ALA A 1 156 ? -8.475 4.766 20.782 1.00 90.88 156 ALA A O 1
ATOM 1259 N N . LEU A 1 157 ? -10.183 4.164 19.457 1.00 90.19 157 LEU A N 1
ATOM 1260 C CA . LEU A 1 157 ? -10.782 5.500 19.369 1.00 90.19 157 LEU A CA 1
ATOM 1261 C C . LEU A 1 157 ? -11.272 5.970 20.738 1.00 90.19 157 LEU A C 1
ATOM 1263 O O . LEU A 1 157 ? -10.981 7.096 21.141 1.00 90.19 157 LEU A O 1
ATOM 1267 N N . ARG A 1 158 ? -11.953 5.093 21.489 1.00 89.38 158 ARG A N 1
ATOM 1268 C CA . ARG A 1 158 ? -12.395 5.382 22.857 1.00 89.38 158 ARG A CA 1
ATOM 1269 C C . ARG A 1 158 ? -11.208 5.628 23.784 1.00 89.38 158 ARG A C 1
ATOM 1271 O O . ARG A 1 158 ? -11.241 6.588 24.548 1.00 89.38 158 ARG A O 1
ATOM 1278 N N . PHE A 1 159 ? -10.172 4.793 23.708 1.00 89.06 159 PHE A N 1
ATOM 1279 C CA . PHE A 1 159 ? -8.962 4.930 24.521 1.00 89.06 159 PHE A CA 1
ATOM 1280 C C . PHE A 1 159 ? -8.282 6.288 24.303 1.00 89.06 159 PHE A C 1
ATOM 1282 O O . PHE A 1 159 ? -7.850 6.933 25.256 1.00 89.06 159 PHE A O 1
ATOM 1289 N N . HIS A 1 160 ? -8.240 6.755 23.054 1.00 86.75 160 HIS A N 1
ATOM 1290 C CA . HIS A 1 160 ? -7.615 8.027 22.697 1.00 86.75 160 HIS A CA 1
ATOM 1291 C C . HIS A 1 160 ? -8.566 9.226 22.715 1.00 86.75 160 HIS A C 1
ATOM 1293 O O . HIS A 1 160 ? -8.101 10.351 22.537 1.00 86.75 160 HIS A O 1
ATOM 1299 N N . GLY A 1 161 ? -9.863 9.035 22.964 1.00 85.88 161 GLY A N 1
ATOM 1300 C CA . GLY A 1 161 ? -10.863 10.106 22.923 1.00 85.88 161 GLY A CA 1
ATOM 1301 C C . GLY A 1 161 ? -10.993 10.748 21.539 1.00 85.88 161 GLY A C 1
ATOM 1302 O O . GLY A 1 161 ? -11.097 11.968 21.437 1.00 85.88 161 GLY A O 1
ATOM 1303 N N . ILE A 1 162 ? -10.904 9.942 20.478 1.00 86.56 162 ILE A N 1
ATOM 1304 C CA . ILE A 1 162 ? -11.051 10.384 19.088 1.00 86.56 162 ILE A CA 1
ATOM 1305 C C . ILE A 1 162 ? -12.483 10.098 18.641 1.00 86.56 162 ILE A C 1
ATOM 1307 O O . ILE A 1 162 ? -12.945 8.960 18.702 1.00 86.56 162 ILE A O 1
ATOM 1311 N N . GLU A 1 163 ? -13.171 11.125 18.151 1.00 85.56 163 GLU A N 1
ATOM 1312 C CA . GLU A 1 163 ? -14.514 10.993 17.587 1.00 85.56 163 GLU A CA 1
ATOM 1313 C C . GLU A 1 163 ? -14.456 10.900 16.059 1.00 85.56 163 GLU A C 1
ATOM 1315 O O . GLU A 1 163 ? -13.849 11.739 15.379 1.00 85.56 163 GLU A O 1
ATOM 1320 N N . LEU A 1 164 ? -15.108 9.874 15.508 1.00 84.50 164 LEU A N 1
ATOM 1321 C CA . LEU A 1 164 ? -15.298 9.733 14.066 1.00 84.50 164 LEU A CA 1
ATOM 1322 C C . LEU A 1 164 ? -16.602 10.395 13.606 1.00 84.50 164 LEU A C 1
ATOM 1324 O O . LEU A 1 164 ? -17.416 10.869 14.397 1.00 84.50 164 LEU A O 1
ATOM 1328 N N . ASN A 1 165 ? -16.791 10.471 12.289 1.00 85.56 165 ASN A N 1
ATOM 1329 C CA . ASN A 1 165 ? -18.015 11.013 11.708 1.00 85.56 165 ASN A CA 1
ATOM 1330 C C . ASN A 1 165 ? -19.225 10.096 11.978 1.00 85.56 165 ASN A C 1
ATOM 1332 O O . ASN A 1 165 ? -19.092 8.909 12.267 1.00 85.56 165 ASN A O 1
ATOM 1336 N N . ARG A 1 166 ? -20.439 10.644 11.831 1.00 84.75 166 ARG A N 1
ATOM 1337 C CA . ARG A 1 166 ? -21.685 9.867 11.975 1.00 84.75 166 ARG A CA 1
ATOM 1338 C C . ARG A 1 166 ? -21.744 8.662 11.033 1.00 84.75 166 ARG A C 1
ATOM 1340 O O . ARG A 1 166 ? -22.324 7.652 11.404 1.00 84.75 166 ARG A O 1
ATOM 1347 N N . ASN A 1 167 ? -21.129 8.766 9.853 1.00 85.69 167 ASN A N 1
ATOM 1348 C CA . ASN A 1 167 ? -21.079 7.689 8.865 1.00 85.69 167 ASN A CA 1
ATOM 1349 C C . ASN A 1 167 ? -20.467 6.408 9.454 1.00 85.69 167 ASN A C 1
ATOM 1351 O O . ASN A 1 167 ? -21.061 5.346 9.339 1.00 85.69 167 ASN A O 1
ATOM 1355 N N . PHE A 1 168 ? -19.342 6.518 10.167 1.00 87.50 168 PHE A N 1
ATOM 1356 C CA . PHE A 1 168 ? -18.738 5.379 10.860 1.00 87.50 168 PHE A CA 1
ATOM 1357 C C . PHE A 1 168 ? -19.722 4.695 11.821 1.00 87.50 168 PHE A C 1
ATOM 1359 O O . PHE A 1 168 ? -19.912 3.486 11.754 1.00 87.50 168 PHE A O 1
ATOM 1366 N N . TYR A 1 169 ? -20.382 5.466 12.688 1.00 85.88 169 TYR A N 1
ATOM 1367 C CA . TYR A 1 169 ? -21.308 4.903 13.674 1.00 85.88 169 TYR A CA 1
ATOM 1368 C C . TYR A 1 169 ? -22.555 4.289 13.038 1.00 85.88 169 TYR A C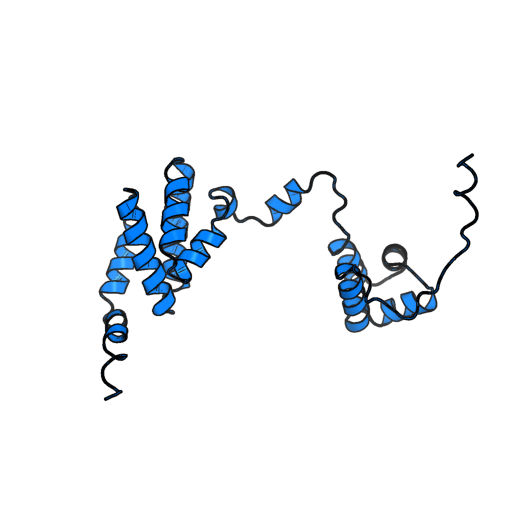 1
ATOM 1370 O O . TYR A 1 169 ? -23.045 3.287 13.548 1.00 85.88 169 TYR A O 1
ATOM 1378 N N . HIS A 1 170 ? -23.050 4.856 11.934 1.00 86.38 170 HIS A N 1
ATOM 1379 C CA . HIS A 1 170 ? -24.139 4.253 11.167 1.00 86.38 170 HIS A CA 1
ATOM 1380 C C . HIS A 1 170 ? -23.731 2.893 10.611 1.00 86.38 170 HIS A C 1
ATOM 1382 O O . HIS A 1 170 ? -24.420 1.922 10.886 1.00 86.38 170 HIS A O 1
ATOM 1388 N N . LYS A 1 171 ? -22.565 2.794 9.966 1.00 84.94 171 LYS A N 1
ATOM 1389 C CA . LYS A 1 171 ? -22.059 1.516 9.449 1.00 84.94 171 LYS A CA 1
ATOM 1390 C C . LYS A 1 171 ? -21.878 0.472 10.544 1.00 84.94 171 LYS A C 1
ATOM 1392 O O . LYS A 1 171 ? -22.313 -0.658 10.400 1.00 84.94 171 LYS A O 1
ATOM 1397 N N . VAL A 1 172 ? -21.289 0.861 11.675 1.00 85.12 172 VAL A N 1
ATOM 1398 C CA . VAL A 1 172 ? -21.158 -0.034 12.833 1.00 85.12 172 VAL A CA 1
ATOM 1399 C C . VAL A 1 172 ? -22.530 -0.488 13.339 1.00 85.12 172 VAL A C 1
ATOM 1401 O O . VAL A 1 172 ? -22.694 -1.651 13.688 1.00 85.12 172 VAL A O 1
ATOM 1404 N N . ALA A 1 173 ? -23.515 0.409 13.403 1.00 84.00 173 ALA A N 1
ATOM 1405 C CA . ALA A 1 173 ? -24.862 0.060 13.838 1.00 84.00 173 ALA A CA 1
ATOM 1406 C C . ALA A 1 173 ? -25.566 -0.870 12.842 1.00 84.00 173 ALA A C 1
ATOM 1408 O O . ALA A 1 173 ? -26.231 -1.806 13.278 1.00 84.00 173 ALA A O 1
ATOM 1409 N N . ASP A 1 174 ? -25.413 -0.634 11.540 1.00 84.94 174 ASP A N 1
ATOM 1410 C CA . ASP A 1 174 ? -25.967 -1.481 10.483 1.00 84.94 174 ASP A CA 1
ATOM 1411 C C . ASP A 1 174 ? -25.399 -2.904 10.594 1.00 84.94 174 ASP A C 1
ATOM 1413 O O . ASP A 1 174 ? -26.168 -3.860 10.682 1.00 84.94 174 ASP A O 1
ATOM 1417 N N . GLU A 1 175 ? -24.079 -3.033 10.756 1.00 80.75 175 GLU A N 1
ATOM 1418 C CA . GLU A 1 175 ? -23.404 -4.324 10.947 1.00 80.75 175 GLU A CA 1
ATOM 1419 C C . GLU A 1 175 ? -23.809 -5.039 12.245 1.00 80.75 175 GLU A C 1
ATOM 1421 O O . GLU A 1 175 ? -23.995 -6.253 12.271 1.00 80.75 175 GLU A O 1
ATOM 1426 N N . LEU A 1 176 ? -23.993 -4.307 13.350 1.00 77.00 176 LEU A N 1
ATOM 1427 C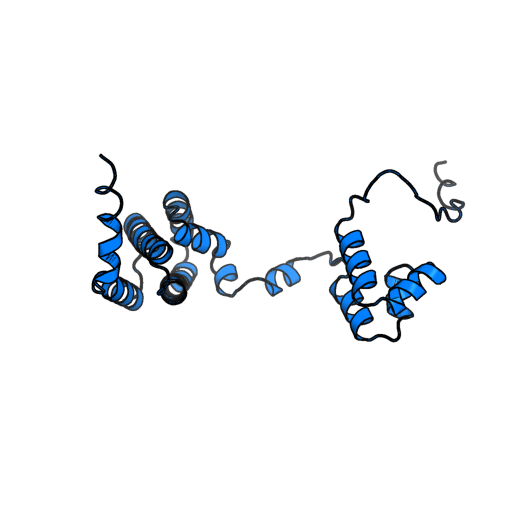 CA . LEU A 1 176 ? -24.443 -4.901 14.616 1.00 77.00 176 LEU A CA 1
ATOM 1428 C C . LEU A 1 176 ? -25.922 -5.319 14.592 1.00 77.00 176 LEU A C 1
ATOM 1430 O O . LEU A 1 176 ? -26.321 -6.199 15.359 1.00 77.00 176 LEU A O 1
ATOM 1434 N N . ASN A 1 177 ? -26.738 -4.670 13.759 1.00 77.75 177 ASN A N 1
ATOM 1435 C CA . ASN A 1 177 ? -28.156 -4.985 13.598 1.00 77.75 177 ASN A CA 1
ATOM 1436 C C . ASN A 1 177 ? -28.390 -6.144 12.621 1.00 77.75 177 ASN A C 1
ATOM 1438 O O . ASN A 1 177 ? -29.442 -6.792 12.702 1.00 77.75 177 ASN A O 1
ATOM 1442 N N . ASP A 1 178 ? -27.435 -6.432 11.735 1.00 74.44 178 ASP A N 1
ATOM 1443 C CA . ASP A 1 178 ? -27.495 -7.603 10.873 1.00 74.44 178 ASP A CA 1
ATOM 1444 C C . ASP A 1 178 ? -27.217 -8.877 11.695 1.00 74.44 178 ASP A C 1
ATOM 1446 O O . ASP A 1 178 ? -26.129 -9.139 12.211 1.00 74.44 178 ASP A O 1
ATOM 1450 N N . ARG A 1 179 ? -28.265 -9.684 11.895 1.00 53.19 179 ARG A N 1
ATOM 1451 C CA . ARG A 1 179 ? -28.269 -10.822 12.836 1.00 53.19 179 ARG A CA 1
ATOM 1452 C C . ARG A 1 179 ? -27.289 -11.937 12.460 1.00 53.19 179 ARG A C 1
ATOM 1454 O O . ARG A 1 179 ? -27.071 -12.836 13.269 1.00 53.19 179 ARG A O 1
ATOM 1461 N N . THR A 1 180 ? -26.704 -11.898 11.269 1.00 58.88 180 THR A N 1
ATOM 1462 C CA . THR A 1 180 ? -25.657 -12.819 10.802 1.00 58.88 180 THR A CA 1
ATOM 1463 C C . THR A 1 180 ? -24.342 -12.655 11.574 1.00 58.88 180 THR A C 1
ATOM 1465 O O . THR A 1 180 ? -23.625 -13.637 11.774 1.00 58.88 18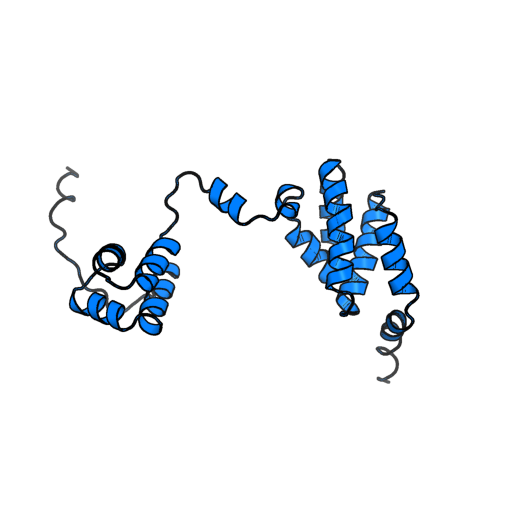0 THR A O 1
ATOM 1468 N N . PHE A 1 181 ? -24.063 -11.458 12.098 1.00 52.50 181 PHE A N 1
ATOM 1469 C CA . PHE A 1 181 ? -22.805 -11.121 12.767 1.00 52.50 181 PHE A CA 1
ATOM 1470 C C . PHE A 1 181 ? -22.634 -11.781 14.149 1.00 52.50 181 PHE A C 1
ATOM 1472 O O . PHE A 1 181 ? -21.524 -12.113 14.569 1.00 52.50 181 PHE A O 1
ATOM 1479 N N . LEU A 1 182 ? -23.739 -12.024 14.863 1.00 51.38 182 LEU A N 1
ATOM 1480 C CA . LEU A 1 182 ? -23.733 -12.572 16.229 1.00 51.38 182 LEU A CA 1
ATOM 1481 C C . LEU A 1 182 ? -23.673 -14.109 16.288 1.00 51.38 182 LEU A C 1
ATOM 1483 O O . LEU A 1 182 ? -23.352 -14.666 17.336 1.00 51.38 182 LEU A O 1
ATOM 1487 N N . VAL A 1 183 ? -23.940 -14.810 15.182 1.00 54.34 183 VAL A N 1
ATOM 1488 C CA . VAL A 1 183 ? -24.059 -16.285 15.172 1.00 54.34 183 VAL A CA 1
ATOM 1489 C C . VAL A 1 183 ? -22.697 -16.993 15.299 1.00 54.34 183 VAL A C 1
ATOM 1491 O O . VAL A 1 183 ? -22.624 -18.147 15.725 1.00 54.34 183 VAL A O 1
ATOM 1494 N N . ASN A 1 184 ? -21.586 -16.302 15.021 1.00 49.31 184 ASN A N 1
ATOM 1495 C CA . ASN A 1 184 ? -20.252 -16.914 15.014 1.00 49.31 184 ASN A CA 1
ATOM 1496 C C . ASN A 1 184 ? -19.546 -17.006 16.379 1.00 49.31 184 ASN A C 1
ATOM 1498 O O . ASN A 1 184 ? -18.460 -17.581 16.443 1.00 49.31 184 ASN A O 1
ATOM 1502 N N . LYS A 1 185 ? -20.130 -16.501 17.478 1.00 46.22 185 LYS A N 1
ATOM 1503 C CA . LYS A 1 185 ? -19.528 -16.656 18.821 1.00 46.22 185 LYS A CA 1
ATOM 1504 C C . LYS A 1 185 ? -19.981 -17.898 19.591 1.00 46.22 185 LYS A C 1
ATOM 1506 O O . LYS A 1 185 ? -19.209 -18.385 20.411 1.00 46.22 185 LYS A O 1
ATOM 1511 N N . ASP A 1 186 ? -21.144 -18.465 19.269 1.00 46.62 186 ASP A N 1
ATOM 1512 C CA . ASP A 1 186 ? -21.712 -19.588 20.037 1.00 46.62 186 ASP A CA 1
ATOM 1513 C C . ASP A 1 186 ? -21.541 -20.964 19.367 1.00 46.62 186 ASP A C 1
ATOM 1515 O O . ASP A 1 186 ? -21.826 -21.996 19.972 1.00 46.62 186 ASP A O 1
ATOM 1519 N N . SER A 1 187 ? -21.005 -21.018 18.144 1.00 45.94 187 SER A N 1
ATOM 1520 C CA . SER A 1 187 ? -20.864 -22.280 17.394 1.00 45.94 187 SER A CA 1
ATOM 1521 C C . SER A 1 187 ? -19.523 -23.002 17.605 1.00 45.94 187 SER A C 1
ATOM 1523 O O . SER A 1 187 ? -19.353 -24.120 17.126 1.00 45.94 187 SER A O 1
ATOM 1525 N N . ALA A 1 188 ? -18.564 -22.405 18.323 1.00 44.94 188 ALA A N 1
ATOM 1526 C CA . ALA A 1 188 ? -17.222 -22.976 18.502 1.00 44.94 188 ALA A CA 1
ATOM 1527 C C . ALA A 1 188 ? -17.022 -23.763 19.816 1.00 44.94 188 ALA A C 1
ATOM 1529 O O . ALA A 1 188 ? -15.968 -24.366 19.993 1.00 44.94 188 ALA A O 1
ATOM 1530 N N . HIS A 1 189 ? -18.007 -23.799 20.725 1.00 43.34 189 HIS A N 1
ATOM 1531 C CA . HIS A 1 189 ? -17.832 -24.420 22.050 1.00 43.34 189 HIS A CA 1
ATOM 1532 C C . HIS A 1 189 ? -18.838 -25.515 22.443 1.00 43.34 189 HIS A C 1
ATOM 1534 O O . HIS A 1 189 ? -18.766 -26.001 23.567 1.00 43.34 189 HIS A O 1
ATOM 1540 N N . LEU A 1 190 ? -19.718 -25.974 21.543 1.00 40.53 190 LEU A N 1
ATOM 1541 C CA . LEU A 1 190 ? -20.709 -27.019 21.870 1.00 40.53 190 LEU A CA 1
ATOM 1542 C C . LEU A 1 190 ? -20.652 -28.289 21.002 1.00 40.53 190 LEU A C 1
ATOM 1544 O O . LEU A 1 190 ? -21.614 -29.050 20.982 1.00 40.53 190 LEU A O 1
ATOM 1548 N N . LEU A 1 191 ? -19.532 -28.576 20.325 1.00 39.09 191 LEU A N 1
ATOM 1549 C CA . LEU A 1 191 ? -19.365 -29.838 19.576 1.00 39.09 191 LEU A CA 1
ATOM 1550 C C . LEU A 1 191 ? -18.134 -30.678 19.946 1.00 39.09 191 LEU A C 1
ATOM 1552 O O . LEU A 1 191 ? -17.776 -31.583 19.198 1.00 39.09 191 LEU A O 1
ATOM 1556 N N . THR A 1 192 ? -17.532 -30.472 21.118 1.00 44.31 192 THR A N 1
ATOM 1557 C CA . THR A 1 192 ? -16.589 -31.454 21.678 1.00 44.31 192 THR A CA 1
ATOM 1558 C C . THR A 1 192 ? -16.701 -31.539 23.198 1.00 44.31 192 THR A C 1
ATOM 1560 O O . THR A 1 192 ? -16.270 -30.616 23.892 1.00 44.31 192 THR A O 1
ATOM 1563 N N . ASN A 1 193 ? -17.185 -32.710 23.632 1.00 36.56 193 ASN A N 1
ATOM 1564 C CA . ASN A 1 193 ? -17.297 -33.300 24.977 1.00 36.56 193 ASN A CA 1
ATOM 1565 C C . ASN A 1 193 ? -18.649 -33.168 25.677 1.00 36.56 193 ASN A C 1
ATOM 1567 O O . ASN A 1 193 ? -18.950 -32.089 26.225 1.00 36.56 193 ASN A O 1
#